Protein AF-A0A2K3KYV6-F1 (afdb_monomer)

pLDDT: mean 78.15, std 18.22, range [25.67, 98.25]

Radius of gyration: 18.63 Å; Cα contacts (8 Å, |Δi|>4): 407; chains: 1; bounding box: 50×38×50 Å

InterPro domains:
  IPR017853 Glycoside hydrolase superfamily [SSF51445] (2-233)
  IPR051563 Glycosyl Hydrolase Family 51 [PTHR31776] (1-148)
  IPR055235 Alpha-L-arabinofuranosidase 1, catalytic domain [PF22848] (12-141)

Solvent-accessible surface area (backbone atoms only — not comparable to full-atom values): 14046 Å² total; per-residue (Å²): 127,95,79,69,61,60,74,60,49,52,54,50,44,73,67,58,42,70,36,36,34,34,73,68,70,47,61,89,53,32,88,52,58,79,57,22,50,76,67,53,93,73,32,82,38,49,52,33,72,92,80,73,47,78,44,56,39,69,82,17,52,61,53,52,50,48,50,14,57,77,47,68,19,36,34,31,46,40,44,64,54,54,36,24,91,89,50,70,51,63,57,93,69,41,63,67,42,50,50,53,48,51,48,51,49,32,30,43,55,30,55,45,86,39,83,38,6,31,52,34,27,74,74,73,46,55,67,58,54,74,72,86,43,71,35,83,36,44,82,44,81,91,47,89,51,43,70,49,40,48,57,56,33,60,80,66,73,61,64,66,48,76,43,74,53,67,29,53,41,57,69,55,30,42,60,49,22,55,70,60,78,81,55,70,66,88,57,68,33,35,29,43,50,44,74,49,66,66,57,38,88,55,35,85,71,74,31,71,68,49,54,53,22,52,49,43,26,49,51,30,52,58,75,42,34,93,60,29,59,64,50,63,28,70,37,54,56,56,51,51,51,49,37,41,71,72,69,74,46,135

Foldseek 3Di:
DLPDDPVVLVVLLVVLAQEAEDDAFDAPQTAQQVLLADDLVNRPWTQDPVVGGTDSSSVHPLVSLVSCVVSVYAYAAEFEQQDHPPDHDALVPRVVRLVSVVLSQCLQANQCPDPNLVSNVVVPHRHHGRHPHYHYHDPRPPPPCVVSSVVSCVVVVDDEAEDEDAALDLVVLLVLLCVCVPPDLPGGAYEDEYYFHDNDPQRLPPDPSRVVSNVSNVVSCVVCCVSHPYRYYDHVVNVVVNCVSVVNDD

Sequence (250 aa):
GHGFRSDLVDMLIQLKPAFLRFPGQSLRNAFRWKDSVGPWEQRPGHFGDVWNYWTDDGLGFFEGLQLAEDIGAMPVWVFNSGISHTDEIDTRVIAPFVQDALDGIEFAIGPPTSRWGSLRASMGHPQPFDLRYVGVGNEDCGKLNYLGVGQIAQLVELRVKKLKTYPLDVQQMFSNAHVFDKTPRNGPKAFVSEYALIGDRQARNGTLFGAVSEAGFLIGLETNRLDCTFILTIALQDIIAVMRRIGFLY

Secondary structure (DSSP, 8-state):
--S--HHHHHHHHHH--SEEEE----STT---GGGGSS-GGG---EEETTTTEEE---S-HHHHHHHHHHTTPEEEEEE--SB-SS-B--GGG-HHHHHHHHHHHHHHHS-TTSHHHHHHHHTT--SPP---EEEESSS-TT-TTHHHHHHHHHHTT--EEEEEE--SSHHHHHHGGGTTTTS-TTS-EEEEEEE---SSTTGGGT-HHHHHHHHHHHHHHHHTTTTS--EE--BHHHHHHHHHHTT---

Structure (mmCIF, N/CA/C/O backbone):
data_AF-A0A2K3KYV6-F1
#
_entry.id   AF-A0A2K3KYV6-F1
#
loop_
_atom_site.group_PDB
_atom_site.id
_atom_site.type_symbol
_atom_site.label_atom_id
_atom_site.label_alt_id
_atom_site.label_comp_id
_atom_site.label_asym_id
_atom_site.label_entity_id
_atom_site.label_seq_id
_atom_site.pdbx_PDB_ins_code
_atom_site.Cartn_x
_atom_site.Cartn_y
_atom_site.Cartn_z
_atom_site.occupancy
_atom_site.B_iso_or_equiv
_atom_site.auth_seq_id
_atom_site.auth_comp_id
_atom_site.auth_asym_id
_atom_site.auth_atom_id
_atom_site.pdbx_PDB_model_num
ATOM 1 N N . GLY A 1 1 ? -17.814 -10.852 -1.474 1.00 47.19 1 GLY A N 1
ATOM 2 C CA . GLY A 1 1 ? -16.655 -10.042 -1.883 1.00 47.19 1 GLY A CA 1
ATOM 3 C C . GLY A 1 1 ? -17.007 -8.581 -1.732 1.00 47.19 1 GLY A C 1
ATOM 4 O O . GLY A 1 1 ? -18.114 -8.207 -2.102 1.00 47.19 1 GLY A O 1
ATOM 5 N N . HIS A 1 2 ? -16.101 -7.785 -1.169 1.00 62.34 2 HIS A N 1
ATOM 6 C CA . HIS A 1 2 ? -16.267 -6.364 -0.828 1.00 62.34 2 HIS A CA 1
ATOM 7 C C . HIS A 1 2 ? -16.286 -5.427 -2.057 1.00 62.34 2 HIS A C 1
ATOM 9 O O . HIS A 1 2 ? -15.627 -4.399 -2.075 1.00 62.34 2 HIS A O 1
ATOM 15 N N . GLY A 1 3 ? -17.003 -5.799 -3.123 1.00 74.88 3 GLY A N 1
ATOM 16 C CA . GLY A 1 3 ? -17.127 -4.986 -4.340 1.00 74.88 3 GLY A CA 1
ATOM 17 C C . GLY A 1 3 ? -15.968 -5.105 -5.337 1.00 74.88 3 GLY A C 1
ATOM 18 O O . GLY A 1 3 ? -16.007 -4.459 -6.381 1.00 74.88 3 GLY A O 1
ATOM 19 N N . PHE A 1 4 ? -14.962 -5.948 -5.074 1.00 85.56 4 PHE A N 1
ATOM 20 C CA . PHE A 1 4 ? -13.886 -6.196 -6.033 1.00 85.56 4 PHE A CA 1
ATOM 21 C C . PHE A 1 4 ? -14.375 -6.912 -7.291 1.00 85.56 4 PHE A C 1
ATOM 23 O O . PHE A 1 4 ? -15.204 -7.823 -7.245 1.00 85.56 4 PHE A O 1
ATOM 30 N N . ARG A 1 5 ? -13.771 -6.541 -8.420 1.00 89.12 5 ARG A N 1
ATOM 31 C CA . ARG A 1 5 ? -13.891 -7.269 -9.679 1.00 89.12 5 ARG A CA 1
ATOM 32 C C . ARG A 1 5 ? -13.249 -8.648 -9.562 1.00 89.12 5 ARG A C 1
ATOM 34 O O . ARG A 1 5 ? -12.028 -8.754 -9.455 1.00 89.12 5 ARG A O 1
ATOM 41 N N . SER A 1 6 ? -14.076 -9.689 -9.591 1.00 88.94 6 SER A N 1
ATOM 42 C CA . SER A 1 6 ? -13.643 -11.071 -9.359 1.00 88.94 6 SER A CA 1
ATOM 43 C C . SER A 1 6 ? -12.604 -11.543 -10.371 1.00 88.94 6 SER A C 1
ATOM 45 O O . SER A 1 6 ? -11.630 -12.168 -9.984 1.00 88.94 6 SER A O 1
ATOM 47 N N . ASP A 1 7 ? -12.748 -11.168 -11.643 1.00 91.00 7 ASP A N 1
ATOM 48 C CA . ASP A 1 7 ? -11.814 -11.550 -12.703 1.00 91.00 7 ASP A CA 1
ATOM 49 C C . ASP A 1 7 ? -10.386 -11.037 -12.456 1.00 91.00 7 ASP A C 1
ATOM 51 O O . ASP A 1 7 ? -9.417 -11.752 -12.699 1.00 91.00 7 ASP A O 1
ATOM 55 N N . LEU A 1 8 ? -10.248 -9.819 -11.926 1.00 89.38 8 LEU A N 1
ATOM 56 C CA . LEU A 1 8 ? -8.945 -9.241 -11.589 1.00 89.38 8 LEU A CA 1
ATOM 57 C C . LEU A 1 8 ? -8.366 -9.855 -10.311 1.00 89.38 8 LEU A C 1
ATOM 59 O O . LEU A 1 8 ? -7.167 -10.123 -10.248 1.00 89.38 8 LEU A O 1
ATOM 63 N N . VAL A 1 9 ? -9.206 -10.106 -9.303 1.00 90.06 9 VAL A N 1
ATOM 64 C CA . VAL A 1 9 ? -8.774 -10.768 -8.063 1.00 90.06 9 VAL A CA 1
ATOM 65 C C . VAL A 1 9 ? -8.317 -12.198 -8.345 1.00 90.06 9 VAL A C 1
ATOM 67 O O . VAL A 1 9 ? -7.276 -12.604 -7.839 1.00 90.06 9 VAL A O 1
ATOM 70 N N . ASP A 1 10 ? -9.007 -12.928 -9.218 1.00 91.12 10 ASP A N 1
ATOM 71 C CA . ASP A 1 10 ? -8.609 -14.277 -9.625 1.00 91.12 10 ASP A CA 1
ATOM 72 C C . ASP A 1 10 ? -7.224 -14.278 -10.291 1.00 91.12 10 ASP A C 1
ATOM 74 O O . ASP A 1 10 ? -6.405 -15.158 -10.017 1.00 91.12 10 ASP A O 1
ATOM 78 N N . MET A 1 11 ? -6.913 -13.264 -11.110 1.00 91.88 11 MET A N 1
ATOM 79 C CA . MET A 1 11 ? -5.565 -13.095 -11.668 1.00 91.88 11 MET A CA 1
ATOM 80 C C . MET A 1 11 ? -4.523 -12.830 -10.573 1.00 91.88 11 MET A C 1
ATOM 82 O O . MET A 1 11 ? -3.440 -13.413 -10.612 1.00 91.88 11 MET A O 1
ATOM 86 N N . LEU A 1 12 ? -4.841 -11.998 -9.573 1.00 89.62 12 LEU A N 1
ATOM 87 C CA . LEU A 1 12 ? -3.950 -11.744 -8.434 1.00 89.62 12 LEU A CA 1
ATOM 88 C C . LEU A 1 12 ? -3.705 -13.014 -7.609 1.00 89.62 12 LEU A C 1
ATOM 90 O O . LEU A 1 12 ? -2.561 -13.306 -7.271 1.00 89.62 12 LEU A O 1
ATOM 94 N N . ILE A 1 13 ? -4.745 -13.807 -7.344 1.00 90.94 13 ILE A N 1
ATOM 95 C CA . ILE A 1 13 ? -4.627 -15.093 -6.641 1.00 90.94 13 ILE A CA 1
ATOM 96 C C . ILE A 1 13 ? -3.715 -16.048 -7.422 1.00 90.94 13 ILE A C 1
ATOM 98 O O . ILE A 1 13 ? -2.855 -16.711 -6.838 1.00 90.94 13 ILE A O 1
ATOM 102 N N . GLN A 1 14 ? -3.852 -16.101 -8.751 1.00 92.81 14 GLN A N 1
ATOM 103 C CA . GLN A 1 14 ? -3.016 -16.954 -9.603 1.00 92.81 14 GLN A CA 1
ATOM 104 C C . GLN A 1 14 ? -1.540 -16.535 -9.622 1.00 92.81 14 GLN A C 1
ATOM 106 O O . GLN A 1 14 ? -0.677 -17.406 -9.756 1.00 92.81 14 GLN A O 1
ATOM 111 N N . LEU A 1 15 ? -1.238 -15.245 -9.426 1.00 90.62 15 LEU A N 1
ATOM 112 C CA . LEU A 1 15 ? 0.137 -14.762 -9.249 1.00 90.62 15 LEU A CA 1
ATOM 113 C C . LEU A 1 15 ? 0.776 -15.249 -7.938 1.00 90.62 15 LEU A C 1
ATOM 115 O O . LEU A 1 15 ? 2.002 -15.271 -7.846 1.00 90.62 15 LEU A O 1
ATOM 119 N N . LYS A 1 16 ? -0.031 -15.654 -6.945 1.00 91.56 16 LYS A N 1
ATOM 120 C CA . LYS A 1 16 ? 0.407 -16.092 -5.606 1.00 91.56 16 LYS A CA 1
ATOM 121 C C . LYS A 1 16 ? 1.377 -15.101 -4.938 1.00 91.56 16 LYS A C 1
ATOM 123 O O . LYS A 1 16 ? 2.478 -15.495 -4.536 1.00 91.56 16 LYS A O 1
ATOM 128 N N . PRO A 1 17 ? 1.017 -13.809 -4.838 1.00 89.75 17 PRO A N 1
ATOM 129 C CA . PRO A 1 17 ? 1.881 -12.822 -4.214 1.00 89.75 17 PRO A CA 1
ATOM 130 C C . PRO A 1 17 ? 2.056 -13.138 -2.728 1.00 89.75 17 PRO A C 1
ATOM 132 O O . PRO A 1 17 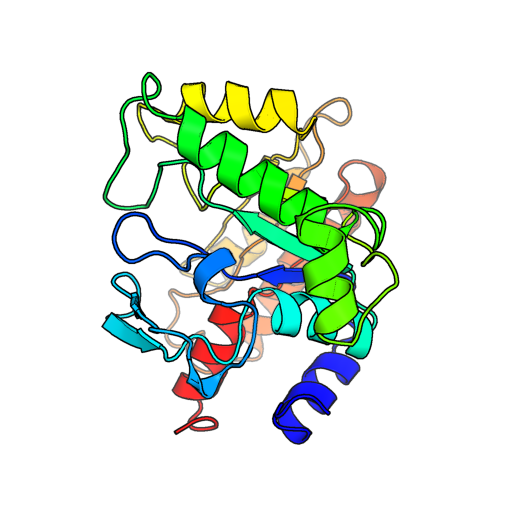? 1.092 -13.384 -2.014 1.00 89.75 17 PRO A O 1
ATOM 135 N N . ALA A 1 18 ? 3.291 -13.067 -2.235 1.00 88.81 18 ALA A N 1
ATOM 136 C CA . ALA A 1 18 ? 3.542 -13.141 -0.797 1.00 88.81 18 ALA A CA 1
ATOM 137 C C . ALA A 1 18 ? 3.183 -11.826 -0.079 1.00 88.81 18 ALA A C 1
ATOM 139 O O . ALA A 1 18 ? 2.932 -11.825 1.123 1.00 88.81 18 ALA A O 1
ATOM 140 N N . PHE A 1 19 ? 3.166 -10.705 -0.808 1.00 87.75 19 PHE A N 1
ATOM 141 C CA . PHE A 1 19 ? 3.001 -9.365 -0.255 1.00 87.75 19 PHE A CA 1
ATOM 142 C C . PHE A 1 19 ? 2.146 -8.475 -1.153 1.00 87.75 19 PHE A C 1
ATOM 144 O O . PHE A 1 19 ? 2.268 -8.526 -2.377 1.00 87.75 19 PHE A O 1
ATOM 151 N N . LEU A 1 20 ? 1.364 -7.590 -0.535 1.00 89.88 20 LEU A N 1
ATOM 152 C CA . LEU A 1 20 ? 0.602 -6.542 -1.205 1.00 89.88 20 LEU A CA 1
ATOM 153 C C . LEU A 1 20 ? 0.990 -5.166 -0.650 1.00 89.88 20 LEU A C 1
ATOM 155 O O . LEU A 1 20 ? 0.673 -4.840 0.492 1.00 89.88 20 LEU A O 1
ATOM 159 N N . ARG A 1 21 ? 1.660 -4.335 -1.458 1.00 86.88 21 ARG A N 1
ATOM 160 C CA . ARG A 1 21 ? 2.011 -2.951 -1.092 1.00 86.88 21 ARG A CA 1
ATOM 161 C C . ARG A 1 21 ? 0.922 -1.974 -1.520 1.00 86.88 21 ARG A C 1
ATOM 163 O O . ARG A 1 21 ? 0.565 -1.930 -2.698 1.00 86.88 21 ARG A O 1
ATOM 170 N N . PHE A 1 22 ? 0.472 -1.142 -0.583 1.00 87.62 22 PHE A N 1
ATOM 171 C CA . PHE A 1 22 ? -0.573 -0.138 -0.802 1.00 87.62 22 PHE A CA 1
ATOM 172 C C . PHE A 1 22 ? -0.483 0.994 0.246 1.00 87.62 22 PHE A C 1
ATOM 174 O O . PHE A 1 22 ? 0.195 0.829 1.259 1.00 87.62 22 PHE A O 1
ATOM 181 N N . PRO A 1 23 ? -1.138 2.149 0.044 1.00 76.00 23 PRO A N 1
ATOM 182 C CA . PRO A 1 23 ? -1.758 2.587 -1.196 1.00 76.00 23 PRO A CA 1
ATOM 183 C C . PRO A 1 23 ? -0.735 3.146 -2.184 1.00 76.00 23 PRO A C 1
ATOM 185 O O . PRO A 1 23 ? -1.046 3.146 -3.355 1.00 76.00 23 PRO A O 1
ATOM 188 N N . GLY A 1 24 ? 0.483 3.528 -1.772 1.00 65.12 24 GLY A N 1
ATOM 189 C CA . GLY A 1 24 ? 1.321 4.476 -2.531 1.00 65.12 24 GLY A CA 1
ATOM 190 C C . GLY A 1 24 ? 0.920 5.911 -2.169 1.00 65.12 24 GLY A C 1
ATOM 191 O O . GLY A 1 24 ? -0.200 6.116 -1.704 1.00 65.12 24 GLY A O 1
ATOM 192 N N . GLN A 1 25 ? 1.820 6.900 -2.257 1.00 65.31 25 GLN A N 1
ATOM 193 C CA . GLN A 1 25 ? 1.574 8.190 -1.590 1.00 65.31 25 GLN A CA 1
ATOM 194 C C . GLN A 1 25 ? 2.023 9.453 -2.321 1.00 65.31 25 GLN A C 1
ATOM 196 O O . GLN A 1 25 ? 3.015 9.457 -3.044 1.00 65.31 25 GLN A O 1
ATOM 201 N N . SER A 1 26 ? 1.309 10.539 -2.007 1.00 65.38 26 SER A N 1
ATOM 202 C CA . SER A 1 26 ? 1.677 11.945 -2.210 1.00 65.38 26 SER A CA 1
ATOM 203 C C . SER A 1 26 ? 1.582 12.710 -0.872 1.00 65.38 26 SER A C 1
ATOM 205 O O . SER A 1 26 ? 1.490 12.073 0.181 1.00 65.38 26 SER A O 1
ATOM 207 N N . LEU A 1 27 ? 1.649 14.052 -0.858 1.00 77.19 27 LEU A N 1
ATOM 208 C CA . LEU A 1 27 ? 1.603 14.840 0.390 1.00 77.19 27 LEU A CA 1
ATOM 209 C C . LEU A 1 27 ? 0.315 15.652 0.576 1.00 77.19 27 LEU A C 1
ATOM 211 O O . LEU A 1 27 ? -0.407 15.420 1.547 1.00 77.19 27 LEU A O 1
ATOM 215 N N . ARG A 1 28 ? 0.046 16.639 -0.290 1.00 73.31 28 ARG A N 1
ATOM 216 C CA . ARG A 1 28 ? -1.075 17.579 -0.098 1.00 73.31 28 ARG A CA 1
ATOM 217 C C . ARG A 1 28 ? -2.409 16.913 -0.386 1.00 73.31 28 ARG A C 1
ATOM 219 O O . ARG A 1 28 ? -3.254 16.864 0.503 1.00 73.31 28 ARG A O 1
ATOM 226 N N . ASN A 1 29 ? -2.540 16.326 -1.571 1.00 78.31 29 ASN A N 1
ATOM 227 C CA . ASN A 1 29 ? -3.731 15.583 -1.961 1.00 78.31 29 ASN A CA 1
ATOM 228 C C . ASN A 1 29 ? -3.500 14.075 -1.826 1.00 78.31 29 ASN A C 1
ATOM 230 O O . ASN A 1 29 ? -3.758 13.298 -2.740 1.00 78.31 29 ASN A O 1
ATOM 234 N N . ALA A 1 30 ? -2.918 13.689 -0.694 1.00 81.19 30 ALA A N 1
ATOM 235 C CA . ALA A 1 30 ? -2.602 12.305 -0.400 1.00 81.19 30 ALA A CA 1
ATOM 236 C C . ALA A 1 30 ? -3.847 11.531 0.015 1.00 81.19 30 ALA A C 1
ATOM 238 O O . ALA A 1 30 ? -4.731 12.077 0.674 1.00 81.19 30 ALA A O 1
ATOM 239 N N . PHE A 1 31 ? -3.812 10.227 -0.233 1.00 86.69 31 PHE A N 1
ATOM 240 C CA . PHE A 1 31 ? -4.668 9.275 0.454 1.00 86.69 31 PHE A CA 1
ATOM 241 C C . PHE A 1 31 ? -4.571 9.456 1.979 1.00 86.69 31 PHE A C 1
ATOM 243 O O . PHE A 1 31 ? -3.476 9.428 2.555 1.00 86.69 31 PHE A O 1
ATOM 250 N N . ARG A 1 32 ? -5.723 9.621 2.636 1.00 91.31 32 ARG A N 1
ATOM 251 C CA . ARG A 1 32 ? -5.853 9.720 4.096 1.00 91.31 32 ARG A CA 1
ATOM 252 C C . ARG A 1 32 ? -6.610 8.510 4.605 1.00 91.31 32 ARG A C 1
ATOM 254 O O . ARG A 1 32 ? -7.803 8.370 4.368 1.00 91.31 32 ARG A O 1
ATOM 261 N N . TRP A 1 33 ? -5.923 7.632 5.332 1.00 93.69 33 TRP A N 1
ATOM 262 C CA . TRP A 1 33 ? -6.513 6.349 5.709 1.00 93.69 33 TRP A CA 1
ATOM 263 C C . TRP A 1 33 ? -7.780 6.522 6.567 1.00 93.69 33 TRP A C 1
ATOM 265 O O . TRP A 1 33 ? -8.746 5.790 6.365 1.00 93.69 33 TRP A O 1
ATOM 275 N N . LYS A 1 34 ? -7.813 7.531 7.452 1.00 95.50 34 LYS A N 1
ATOM 276 C CA . LYS A 1 34 ? -8.976 7.855 8.300 1.00 95.50 34 LYS A CA 1
ATOM 277 C C . LYS A 1 34 ? -10.207 8.276 7.504 1.00 95.50 34 LYS A C 1
ATOM 279 O O . LYS A 1 34 ? -11.316 7.949 7.908 1.00 95.50 34 LYS A O 1
ATOM 284 N N . ASP A 1 35 ? -10.004 8.947 6.376 1.00 94.75 35 ASP A N 1
ATOM 285 C CA . ASP A 1 35 ? -11.087 9.378 5.487 1.00 94.75 35 ASP A CA 1
ATOM 286 C C . ASP A 1 35 ? -11.546 8.238 4.559 1.00 94.75 35 ASP A C 1
ATOM 288 O O . ASP A 1 35 ? -12.558 8.351 3.873 1.00 94.75 35 ASP A O 1
ATOM 292 N N . SER A 1 36 ? -10.818 7.115 4.566 1.00 94.06 36 SER A N 1
ATOM 293 C CA . SER A 1 36 ? -11.070 5.927 3.746 1.00 94.06 36 SER A CA 1
ATOM 294 C C . SER A 1 36 ? -11.663 4.744 4.527 1.00 94.06 36 SER A C 1
ATOM 296 O O . SER A 1 36 ? -11.690 3.624 4.026 1.00 94.06 36 SER A O 1
ATOM 298 N N . VAL A 1 37 ? -12.086 4.949 5.778 1.00 95.62 37 VAL A N 1
ATOM 299 C CA . VAL A 1 37 ? -12.721 3.920 6.622 1.00 95.62 37 VAL A CA 1
ATOM 300 C C . VAL A 1 37 ? -14.136 4.343 7.011 1.00 95.62 37 VAL A C 1
ATOM 302 O O . VAL A 1 37 ? -14.500 5.511 6.918 1.00 95.62 37 VAL A O 1
ATOM 305 N N . GLY A 1 38 ? -14.958 3.385 7.439 1.00 93.56 38 GLY A N 1
ATOM 306 C CA . GLY A 1 38 ? -16.392 3.594 7.642 1.00 93.56 38 GLY A CA 1
ATOM 307 C C . GLY A 1 38 ? -17.212 3.438 6.351 1.00 93.56 38 GLY A C 1
ATOM 308 O O . GLY A 1 38 ? -16.699 2.893 5.364 1.00 93.56 38 GLY A O 1
ATOM 309 N N . PRO A 1 39 ? -18.490 3.866 6.361 1.00 92.06 39 PRO A N 1
ATOM 310 C CA . PRO A 1 39 ? -19.403 3.705 5.231 1.00 92.06 39 PRO A CA 1
ATOM 311 C C . PRO A 1 39 ? -18.867 4.401 3.979 1.00 92.06 39 PRO A C 1
ATOM 313 O O . PRO A 1 39 ? -18.546 5.590 4.013 1.00 92.06 39 PRO A O 1
ATOM 316 N N . TRP A 1 40 ? -18.728 3.653 2.885 1.00 88.88 40 TRP A N 1
ATOM 317 C CA . TRP A 1 40 ? -18.038 4.132 1.686 1.00 88.88 40 TRP A CA 1
ATOM 318 C C . TRP A 1 40 ? -18.759 5.312 1.028 1.00 88.88 40 TRP A C 1
ATOM 320 O O . TRP A 1 40 ? -18.113 6.219 0.519 1.00 88.88 40 TRP A O 1
ATOM 330 N N . GLU A 1 41 ? -20.087 5.354 1.124 1.00 90.12 41 GLU A N 1
ATOM 331 C CA . GLU A 1 41 ? -20.929 6.415 0.577 1.00 90.12 41 GLU A CA 1
ATOM 332 C C . GLU A 1 41 ? -20.772 7.768 1.294 1.00 90.12 41 GLU A C 1
ATOM 334 O O . GLU A 1 41 ? -21.280 8.783 0.819 1.00 90.12 41 GLU A O 1
ATOM 339 N N . GLN A 1 42 ? -20.083 7.789 2.440 1.00 93.56 42 GLN A N 1
ATOM 340 C CA . GLN A 1 42 ? -19.795 8.997 3.221 1.00 93.56 42 GLN A CA 1
ATOM 341 C C . GLN A 1 42 ? -18.341 9.461 3.071 1.00 93.56 42 GLN A C 1
ATOM 343 O O . GLN A 1 42 ? -17.969 10.492 3.638 1.00 93.56 42 GLN A O 1
ATOM 348 N N . ARG A 1 43 ? -17.509 8.713 2.334 1.00 94.56 43 ARG A N 1
ATOM 349 C CA . ARG A 1 43 ? -16.097 9.051 2.141 1.00 94.56 43 ARG A CA 1
ATOM 350 C C . ARG A 1 43 ? -15.990 10.261 1.206 1.00 94.56 43 ARG A C 1
ATOM 352 O O . ARG A 1 43 ? -16.654 10.294 0.170 1.00 94.56 43 ARG A O 1
ATOM 359 N N . PRO A 1 44 ? -15.175 11.274 1.550 1.00 93.69 44 PRO A N 1
ATOM 360 C CA . PRO A 1 44 ? -15.073 12.494 0.751 1.00 93.69 44 PRO A CA 1
ATOM 361 C C . PRO A 1 44 ? -14.346 12.276 -0.584 1.00 93.69 44 PRO A C 1
ATOM 363 O O . PRO A 1 44 ? -14.483 13.095 -1.498 1.00 93.69 44 PRO A O 1
ATOM 366 N N . GLY A 1 45 ? -13.561 11.200 -0.692 1.00 91.25 45 GLY A N 1
ATOM 367 C CA . GLY A 1 45 ? -12.609 11.015 -1.775 1.00 91.25 45 GLY A CA 1
ATOM 368 C C . GLY A 1 45 ? -11.520 12.091 -1.782 1.00 91.25 45 GLY A C 1
ATOM 369 O O . GLY A 1 45 ? -11.466 12.980 -0.927 1.00 91.25 45 GLY A O 1
ATOM 370 N N . HIS A 1 46 ? -10.660 12.054 -2.795 1.00 90.19 46 HIS A N 1
ATOM 371 C CA . HIS A 1 46 ? -9.688 13.116 -3.038 1.00 90.19 46 HIS A CA 1
ATOM 372 C C . HIS A 1 46 ? -9.231 13.162 -4.497 1.00 90.19 46 HIS A C 1
ATOM 374 O O . HIS A 1 46 ? -9.414 12.232 -5.284 1.00 90.19 46 HIS A O 1
ATOM 380 N N . PHE A 1 47 ? -8.601 14.274 -4.871 1.00 88.62 47 PHE A N 1
ATOM 381 C CA . PHE A 1 47 ? -7.957 14.416 -6.169 1.00 88.62 47 PHE A CA 1
ATOM 382 C C . PHE A 1 47 ? -6.490 13.981 -6.096 1.00 88.62 47 PHE A C 1
ATOM 384 O O . PHE A 1 47 ? -5.677 14.686 -5.514 1.00 88.62 47 PHE A O 1
ATOM 391 N N . GLY A 1 48 ? -6.119 12.857 -6.705 1.00 83.75 48 GLY A N 1
ATOM 392 C CA . GLY A 1 48 ? -4.733 12.392 -6.726 1.00 83.75 48 GLY A CA 1
ATOM 393 C C . GLY A 1 48 ? -3.863 13.250 -7.646 1.00 83.75 48 GLY A C 1
ATOM 394 O O . GLY A 1 48 ? -3.939 13.131 -8.867 1.00 83.75 48 GLY A O 1
ATOM 395 N N . ASP A 1 49 ? -2.993 14.079 -7.074 1.00 77.12 49 ASP A N 1
ATOM 396 C CA . ASP A 1 49 ? -2.102 14.995 -7.804 1.00 77.12 49 ASP A CA 1
ATOM 397 C C . ASP A 1 49 ? -0.980 14.294 -8.589 1.00 77.12 49 ASP A C 1
ATOM 399 O O . ASP A 1 49 ? -0.543 14.804 -9.618 1.00 77.12 49 ASP A O 1
ATOM 403 N N . VAL A 1 50 ? -0.555 13.102 -8.159 1.00 78.44 50 VAL A N 1
ATOM 404 C CA . VAL A 1 50 ? 0.467 12.294 -8.857 1.00 78.44 50 VAL A CA 1
ATOM 405 C C . VAL A 1 50 ? -0.038 11.766 -10.201 1.00 78.44 50 VAL A C 1
ATOM 407 O O . VAL A 1 50 ? 0.705 11.739 -11.181 1.00 78.44 50 VAL A O 1
ATOM 410 N N . TRP A 1 51 ? -1.305 11.351 -10.255 1.00 80.19 51 TRP A N 1
ATOM 411 C CA . TRP A 1 51 ? -1.900 10.701 -11.428 1.00 80.19 51 TRP A CA 1
ATOM 412 C C . TRP A 1 51 ? -2.994 11.531 -12.108 1.00 80.19 51 TRP A C 1
ATOM 414 O O . TRP A 1 51 ? -3.518 11.122 -13.144 1.00 80.19 51 TRP A O 1
ATOM 424 N N . ASN A 1 52 ? -3.297 12.707 -11.556 1.00 86.06 52 ASN A N 1
ATOM 425 C CA . ASN A 1 52 ? -4.202 13.709 -12.104 1.00 86.06 52 ASN A CA 1
ATOM 426 C C . ASN A 1 52 ? -5.639 13.193 -12.332 1.00 86.06 52 ASN A C 1
ATOM 428 O O . ASN A 1 52 ? -6.237 13.448 -13.380 1.00 86.06 52 ASN A O 1
ATOM 432 N N . TYR A 1 53 ? -6.192 12.456 -11.361 1.00 83.50 53 TYR A N 1
ATOM 433 C CA . TYR A 1 53 ? -7.582 11.983 -11.385 1.00 83.50 53 TYR A CA 1
ATOM 434 C C . TYR A 1 53 ? -8.224 11.970 -9.990 1.00 83.50 53 TYR A C 1
ATOM 436 O O . TYR A 1 53 ? -7.536 11.925 -8.972 1.00 83.50 53 TYR A O 1
ATOM 444 N N . TRP A 1 54 ? -9.559 11.984 -9.946 1.00 89.69 54 TRP A N 1
ATOM 445 C CA . TRP A 1 54 ? -10.336 11.895 -8.706 1.00 89.69 54 TRP A CA 1
ATOM 446 C C . TRP A 1 54 ? -10.558 10.439 -8.281 1.00 89.69 54 TRP A C 1
ATOM 448 O O . TRP A 1 54 ? -10.856 9.588 -9.121 1.00 89.69 54 TRP A O 1
ATOM 458 N N . THR A 1 55 ? -10.442 10.165 -6.986 1.00 87.94 55 THR A N 1
ATOM 459 C CA . THR A 1 55 ? -10.795 8.892 -6.344 1.00 87.94 55 THR A CA 1
ATOM 460 C C . THR A 1 55 ? -11.889 9.131 -5.311 1.00 87.94 55 THR A C 1
ATOM 462 O O . THR A 1 55 ? -11.877 10.147 -4.621 1.00 87.94 55 THR A O 1
ATOM 465 N N . ASP A 1 56 ? -12.853 8.220 -5.230 1.00 89.38 56 ASP A N 1
ATOM 466 C CA . ASP A 1 56 ? -13.908 8.222 -4.209 1.00 89.38 56 ASP A CA 1
ATOM 467 C C . ASP A 1 56 ? -13.439 7.620 -2.873 1.00 89.38 56 ASP A C 1
ATOM 469 O O . ASP A 1 56 ? -14.148 7.693 -1.874 1.00 89.38 56 ASP A O 1
ATOM 473 N N . ASP A 1 57 ? -12.238 7.032 -2.856 1.00 90.69 57 ASP A N 1
ATOM 474 C CA . ASP A 1 57 ? -11.667 6.274 -1.740 1.00 90.69 57 ASP A CA 1
ATOM 475 C C . ASP A 1 57 ? -12.555 5.110 -1.272 1.00 90.69 57 ASP A C 1
ATOM 477 O O . ASP A 1 57 ? -12.467 4.657 -0.126 1.00 90.69 57 ASP A O 1
ATOM 481 N N . GLY A 1 58 ? -13.376 4.568 -2.181 1.00 88.56 58 GLY A N 1
ATOM 482 C CA . GLY A 1 58 ? -14.123 3.330 -1.962 1.00 88.56 58 GLY A CA 1
ATOM 483 C C . GLY A 1 58 ? -13.194 2.126 -1.778 1.00 88.56 58 GLY A C 1
ATOM 484 O O . GLY A 1 58 ? -13.465 1.250 -0.960 1.00 88.56 58 GLY A O 1
ATOM 485 N N . LEU A 1 59 ? -12.046 2.124 -2.466 1.00 89.56 59 LEU A N 1
ATOM 486 C CA . LEU A 1 59 ? -10.919 1.239 -2.165 1.00 89.56 59 LEU A CA 1
ATOM 487 C C . LEU A 1 59 ? -10.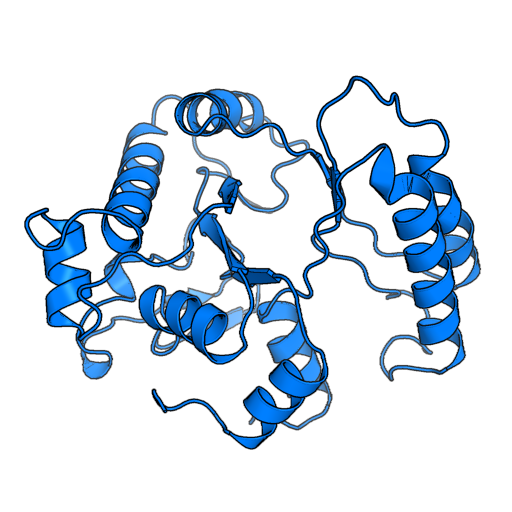016 1.895 -1.111 1.00 89.56 59 LEU A C 1
ATOM 489 O O . LEU A 1 59 ? -9.023 2.547 -1.440 1.00 89.56 59 LEU A O 1
ATOM 493 N N . GLY A 1 60 ? -10.404 1.748 0.154 1.00 92.25 60 GLY A N 1
ATOM 494 C CA . GLY A 1 60 ? -9.761 2.383 1.295 1.00 92.25 60 GLY A CA 1
ATOM 495 C C . GLY A 1 60 ? -8.763 1.498 2.034 1.00 92.25 60 GLY A C 1
ATOM 496 O O . GLY A 1 60 ? -8.304 0.458 1.553 1.00 92.25 60 GLY A O 1
ATOM 497 N N . PHE A 1 61 ? -8.400 1.933 3.242 1.00 95.06 61 PHE A N 1
ATOM 498 C CA . PHE A 1 61 ? -7.411 1.245 4.072 1.00 95.06 61 PHE A CA 1
ATOM 499 C C . PHE A 1 61 ? -7.889 -0.145 4.497 1.00 95.06 61 PHE A C 1
ATOM 501 O O . PHE A 1 61 ? -7.137 -1.113 4.392 1.00 95.06 61 PHE A O 1
ATOM 508 N N . PHE A 1 62 ? -9.153 -0.247 4.915 1.00 95.62 62 PHE A N 1
ATOM 509 C CA . PHE A 1 62 ? -9.774 -1.515 5.285 1.00 95.62 62 PHE A CA 1
ATOM 510 C C . PHE A 1 62 ? -9.836 -2.474 4.093 1.00 95.62 62 PHE A C 1
ATOM 512 O O . PHE A 1 62 ? -9.417 -3.623 4.204 1.00 95.62 62 PHE A O 1
ATOM 519 N N . GLU A 1 63 ? -10.294 -1.992 2.935 1.00 94.38 63 GLU A N 1
ATOM 520 C CA . GLU A 1 63 ? -10.422 -2.826 1.741 1.00 94.38 63 GLU A CA 1
ATOM 521 C C . GLU A 1 63 ? -9.055 -3.312 1.226 1.00 94.38 63 GLU A C 1
ATOM 523 O O . GLU A 1 63 ? -8.948 -4.445 0.763 1.00 94.38 63 GLU A O 1
ATOM 528 N N . GLY A 1 64 ? -7.990 -2.510 1.357 1.00 93.56 64 GLY A N 1
ATOM 529 C CA . GLY A 1 64 ? -6.622 -2.932 1.030 1.00 93.56 64 GLY A CA 1
ATOM 530 C C . GLY A 1 64 ? -6.077 -4.029 1.955 1.00 93.56 64 GLY A C 1
ATOM 531 O O . GLY A 1 64 ? -5.448 -4.976 1.477 1.00 93.56 64 GLY A O 1
ATOM 532 N N . LEU A 1 65 ? -6.345 -3.935 3.263 1.00 95.56 65 LEU A N 1
ATOM 533 C CA . LEU A 1 65 ? -5.995 -4.980 4.235 1.00 95.56 65 LEU A CA 1
ATOM 534 C C . LEU A 1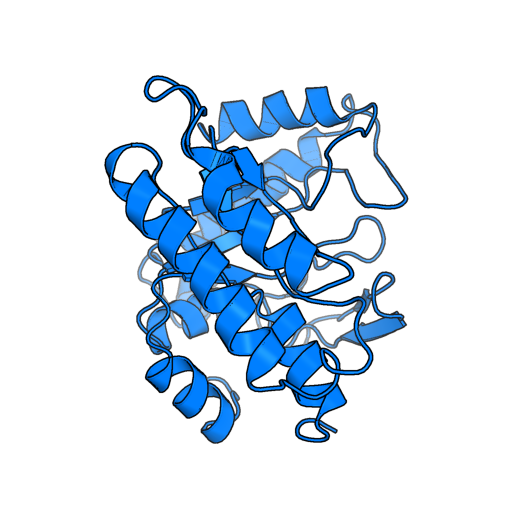 65 ? -6.777 -6.272 3.965 1.00 95.56 65 LEU A C 1
ATOM 536 O O . LEU A 1 65 ? -6.182 -7.348 3.926 1.00 95.56 65 LEU A O 1
ATOM 540 N N . GLN A 1 66 ? -8.082 -6.155 3.709 1.00 94.50 66 GLN A N 1
ATOM 541 C CA . GLN A 1 66 ? -8.937 -7.296 3.393 1.00 94.50 66 GLN A CA 1
ATOM 542 C C . GLN A 1 66 ? -8.522 -7.974 2.086 1.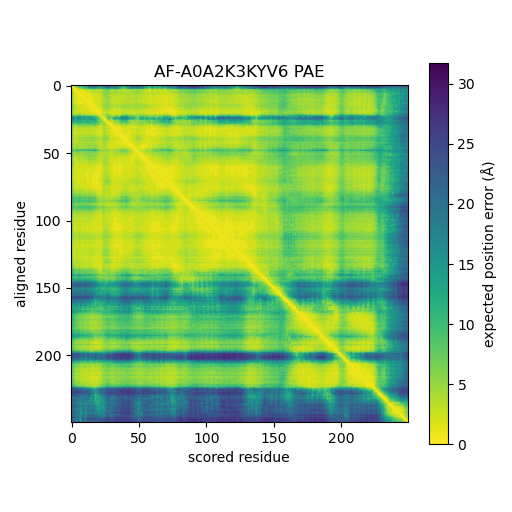00 94.50 66 GLN A C 1
ATOM 544 O O . GLN A 1 66 ? -8.453 -9.195 2.033 1.00 94.50 66 GLN A O 1
ATOM 549 N N . LEU A 1 67 ? -8.185 -7.205 1.045 1.00 93.88 67 LEU A N 1
ATOM 550 C CA . LEU A 1 67 ? -7.708 -7.771 -0.216 1.00 93.88 67 LEU A CA 1
ATOM 551 C C . LEU A 1 67 ? -6.426 -8.585 -0.017 1.00 93.88 67 LEU A C 1
ATOM 553 O O . LEU A 1 67 ? -6.288 -9.638 -0.632 1.00 93.88 67 LEU A O 1
ATOM 557 N N . ALA A 1 68 ? -5.497 -8.122 0.829 1.00 94.38 68 ALA A N 1
ATOM 558 C CA . ALA A 1 68 ? -4.289 -8.882 1.144 1.00 94.38 68 ALA A CA 1
ATOM 559 C C . ALA A 1 68 ? -4.638 -10.234 1.790 1.00 94.38 68 ALA A C 1
ATOM 561 O O . ALA A 1 68 ? -4.147 -11.268 1.339 1.00 94.38 68 ALA A O 1
ATOM 562 N N . GLU A 1 69 ? -5.536 -10.233 2.778 1.00 94.69 69 GLU A N 1
ATOM 563 C CA . GLU A 1 69 ? -6.031 -11.450 3.434 1.00 94.69 69 GLU A CA 1
ATOM 564 C C . GLU A 1 69 ? -6.724 -12.400 2.440 1.00 94.69 69 GLU A C 1
ATOM 566 O O . GLU A 1 69 ? -6.377 -13.581 2.375 1.00 94.69 69 GLU A O 1
ATOM 571 N N . ASP A 1 70 ? -7.623 -11.873 1.603 1.00 93.25 70 ASP A N 1
ATOM 572 C CA . ASP A 1 70 ? -8.407 -12.635 0.624 1.00 93.25 70 ASP A CA 1
ATOM 573 C C . ASP A 1 70 ? -7.522 -13.336 -0.424 1.00 93.25 70 ASP A C 1
ATOM 575 O O . ASP A 1 70 ? -7.830 -14.452 -0.850 1.00 93.25 70 ASP A O 1
ATOM 579 N N . ILE A 1 71 ? -6.410 -12.712 -0.836 1.00 93.75 71 ILE A N 1
ATOM 580 C CA . ILE A 1 71 ? -5.464 -13.299 -1.804 1.00 93.75 71 ILE A CA 1
ATOM 581 C C . ILE A 1 71 ? -4.333 -14.105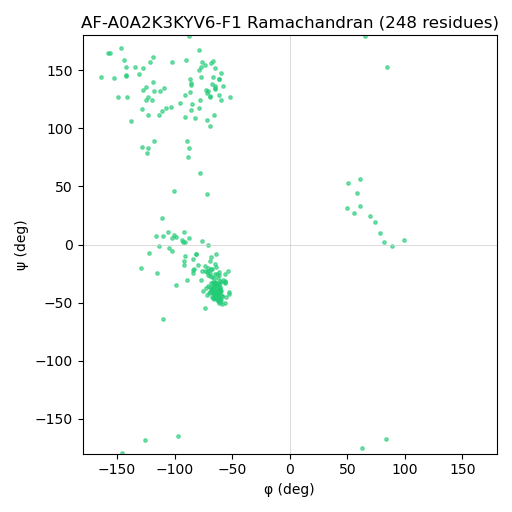 -1.144 1.00 93.75 71 ILE A C 1
ATOM 583 O O . ILE A 1 71 ? -3.448 -14.600 -1.845 1.00 93.75 71 ILE A O 1
ATOM 587 N N . GLY A 1 72 ? -4.341 -14.239 0.187 1.00 93.94 72 GLY A N 1
ATOM 588 C CA . GLY A 1 72 ? -3.308 -14.950 0.947 1.00 93.94 72 GLY A CA 1
ATOM 589 C C . GLY A 1 72 ? -1.946 -14.244 0.978 1.00 93.94 72 GLY A C 1
ATOM 590 O O . GLY A 1 72 ? -0.920 -14.903 1.157 1.00 93.94 72 GLY A O 1
ATOM 591 N N . ALA A 1 73 ? -1.925 -12.924 0.788 1.00 92.44 73 ALA A N 1
ATOM 592 C CA . ALA A 1 73 ? -0.732 -12.087 0.833 1.00 92.44 73 ALA A CA 1
ATOM 593 C C . ALA A 1 73 ? -0.629 -11.320 2.156 1.00 92.44 73 ALA A C 1
ATOM 595 O O . ALA A 1 73 ? -1.617 -11.015 2.819 1.00 92.44 73 ALA A O 1
ATOM 596 N N . MET A 1 74 ? 0.586 -10.919 2.516 1.00 90.62 74 MET A N 1
ATOM 597 C CA . MET A 1 74 ? 0.798 -10.023 3.646 1.00 90.62 74 MET A CA 1
ATOM 598 C C . MET A 1 74 ? 0.688 -8.551 3.220 1.00 90.62 74 MET A C 1
ATOM 600 O O . MET A 1 74 ? 1.361 -8.142 2.265 1.00 90.62 74 MET A O 1
ATOM 604 N N . PRO A 1 75 ? -0.076 -7.709 3.931 1.00 91.69 75 PRO A N 1
ATOM 605 C CA . PRO A 1 75 ? -0.117 -6.283 3.647 1.00 91.69 75 PRO A CA 1
ATOM 606 C C . PRO A 1 75 ? 1.220 -5.599 3.978 1.00 91.69 75 PRO A C 1
ATOM 608 O O . PRO A 1 75 ? 1.830 -5.836 5.021 1.00 91.69 75 PRO A O 1
ATOM 611 N N . VAL A 1 76 ? 1.647 -4.693 3.096 1.00 89.88 76 VAL A N 1
ATOM 612 C CA . VAL A 1 76 ? 2.726 -3.724 3.326 1.00 89.88 76 VAL A CA 1
ATOM 613 C C . VAL A 1 76 ? 2.121 -2.328 3.217 1.00 89.88 76 VAL A C 1
ATOM 615 O O . VAL A 1 76 ? 2.065 -1.741 2.132 1.00 89.88 76 VAL A O 1
ATOM 618 N N . TRP A 1 77 ? 1.635 -1.809 4.345 1.00 90.31 77 TRP A N 1
ATOM 619 C CA . TRP A 1 77 ? 0.973 -0.505 4.382 1.00 90.31 77 TRP A CA 1
ATOM 620 C C . TRP A 1 77 ? 1.984 0.637 4.354 1.00 90.31 77 TRP A C 1
ATOM 622 O O . TRP A 1 77 ? 2.864 0.713 5.207 1.00 90.31 77 TRP A O 1
ATOM 632 N N . VAL A 1 78 ? 1.855 1.541 3.389 1.00 86.75 78 VAL A N 1
ATOM 633 C CA . VAL A 1 78 ? 2.715 2.713 3.220 1.00 86.75 78 VAL A CA 1
ATOM 634 C C . VAL A 1 78 ? 1.984 3.965 3.706 1.00 86.75 78 VAL A C 1
ATOM 636 O O . VAL A 1 78 ? 0.960 4.329 3.137 1.00 86.75 78 VAL A O 1
ATOM 639 N N . PHE A 1 79 ? 2.517 4.646 4.723 1.00 85.62 79 PHE A N 1
ATOM 640 C CA . PHE A 1 79 ? 1.861 5.795 5.366 1.00 85.62 79 PHE A CA 1
ATOM 641 C C . PHE A 1 79 ? 2.701 7.072 5.318 1.00 85.62 79 PHE A C 1
ATOM 643 O O . PHE A 1 79 ? 3.921 7.041 5.102 1.00 85.62 79 PHE A O 1
ATOM 650 N N . ASN A 1 80 ? 2.032 8.220 5.423 1.00 85.38 80 ASN A N 1
ATOM 651 C CA . ASN A 1 80 ? 2.601 9.512 5.048 1.00 85.38 80 ASN A CA 1
ATOM 652 C C . ASN A 1 80 ? 3.705 9.924 6.020 1.00 85.38 80 ASN A C 1
ATOM 654 O O . ASN A 1 80 ? 3.490 9.958 7.228 1.00 85.38 80 ASN A O 1
ATOM 658 N N . SER A 1 81 ? 4.881 10.246 5.489 1.00 83.69 81 SER A N 1
ATOM 659 C CA . SER A 1 81 ? 6.059 10.649 6.265 1.00 83.69 81 SER A CA 1
ATOM 660 C C . SER A 1 81 ? 6.277 12.165 6.288 1.00 83.69 81 SER A C 1
ATOM 662 O O . SER A 1 81 ? 7.323 12.622 6.744 1.00 83.69 81 SER A O 1
ATOM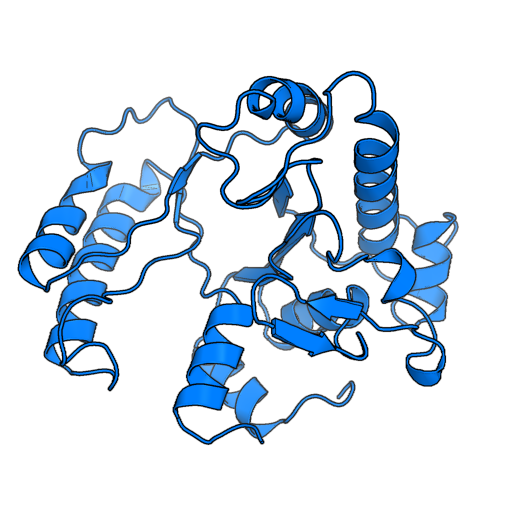 664 N N . GLY A 1 82 ? 5.330 12.955 5.773 1.00 83.44 82 GLY A N 1
ATOM 665 C CA . GLY A 1 82 ? 5.504 14.396 5.595 1.00 83.44 82 GLY A CA 1
ATOM 666 C C . GLY A 1 82 ? 6.336 14.767 4.362 1.00 83.44 82 GLY A C 1
ATOM 667 O O . GLY A 1 82 ? 6.706 15.930 4.205 1.00 83.44 82 GLY A O 1
ATOM 668 N N . ILE A 1 83 ? 6.637 13.798 3.491 1.00 83.12 83 ILE A N 1
ATOM 669 C CA . ILE A 1 83 ? 7.478 13.960 2.302 1.00 83.12 83 ILE A CA 1
ATOM 670 C C . ILE A 1 83 ? 6.781 13.361 1.075 1.00 83.12 83 ILE A C 1
ATOM 672 O O . ILE A 1 83 ? 6.035 12.388 1.164 1.00 83.12 83 ILE A O 1
ATOM 676 N N . SER A 1 84 ? 7.019 13.977 -0.082 1.00 80.75 84 SER A N 1
ATOM 677 C CA . SER A 1 84 ? 6.621 13.495 -1.404 1.00 80.75 84 SER A CA 1
ATOM 678 C C . SER A 1 84 ? 7.662 13.871 -2.464 1.00 80.75 84 SER A C 1
ATOM 680 O O . SER A 1 84 ? 8.659 14.545 -2.189 1.00 80.75 84 SER A O 1
ATOM 682 N N . HIS A 1 85 ? 7.398 13.501 -3.718 1.00 75.56 85 HIS A N 1
ATOM 683 C CA . HIS A 1 85 ? 8.228 13.874 -4.864 1.00 75.56 85 HIS A CA 1
ATOM 684 C C . HIS A 1 85 ? 8.422 15.380 -5.041 1.00 75.56 85 HIS A C 1
ATOM 686 O O . HIS A 1 85 ? 9.495 15.799 -5.480 1.00 75.56 85 HIS A O 1
ATOM 692 N N . THR A 1 86 ? 7.431 16.198 -4.695 1.00 78.88 86 THR A N 1
ATOM 693 C CA . THR A 1 86 ? 7.428 17.639 -4.994 1.00 78.88 86 THR A CA 1
ATOM 694 C C . THR A 1 86 ? 7.468 18.517 -3.753 1.00 78.88 86 THR A C 1
ATOM 696 O O . THR A 1 86 ? 7.969 19.631 -3.837 1.00 78.88 86 THR A O 1
ATOM 699 N N . ASP A 1 87 ? 7.021 18.010 -2.605 1.00 82.94 87 ASP A N 1
ATOM 700 C CA . ASP A 1 87 ? 6.897 18.775 -1.363 1.00 82.94 87 ASP A CA 1
ATOM 701 C C . ASP A 1 87 ? 7.451 18.007 -0.153 1.00 82.94 87 ASP A C 1
ATOM 703 O O . ASP A 1 87 ? 7.402 16.776 -0.105 1.00 82.94 87 ASP A O 1
ATOM 707 N N . GLU A 1 88 ? 7.907 18.746 0.857 1.00 86.69 88 GLU A N 1
ATOM 708 C CA . GLU A 1 88 ? 8.276 18.237 2.180 1.00 86.69 88 GLU A CA 1
ATOM 709 C C . GLU A 1 88 ? 7.849 19.233 3.268 1.00 86.69 88 GLU A C 1
ATOM 711 O O . GLU A 1 88 ? 7.884 20.448 3.061 1.00 86.69 88 GLU A O 1
ATOM 716 N N . ILE A 1 89 ? 7.434 18.727 4.429 1.00 86.25 89 ILE A N 1
ATOM 717 C CA . ILE A 1 89 ? 7.164 19.556 5.609 1.00 86.25 89 ILE A CA 1
ATOM 718 C C . ILE A 1 89 ? 8.422 19.710 6.456 1.00 86.25 89 ILE A C 1
ATOM 720 O O . ILE A 1 89 ? 9.326 18.875 6.413 1.00 86.25 89 ILE A O 1
ATOM 724 N N . ASP A 1 90 ? 8.450 20.747 7.285 1.00 85.50 90 ASP A N 1
ATOM 725 C CA . ASP A 1 90 ? 9.467 20.882 8.321 1.00 85.50 90 ASP A CA 1
ATOM 726 C C . ASP A 1 90 ? 9.328 19.763 9.365 1.00 85.50 90 ASP A C 1
ATOM 728 O O . ASP A 1 90 ? 8.239 19.483 9.870 1.00 85.50 90 ASP A O 1
ATOM 732 N N . THR A 1 91 ? 10.443 19.137 9.731 1.00 80.44 91 THR A N 1
ATOM 733 C CA . THR A 1 91 ? 10.463 18.020 10.687 1.00 80.44 91 THR A CA 1
ATOM 734 C C . THR A 1 91 ? 9.942 18.411 12.073 1.00 80.44 91 THR A C 1
ATOM 736 O O . THR A 1 91 ? 9.420 17.564 12.793 1.00 80.44 91 THR A O 1
ATOM 739 N N . ARG A 1 92 ? 9.981 19.700 12.438 1.00 82.50 92 ARG A N 1
ATOM 740 C CA . ARG A 1 92 ? 9.420 20.224 13.696 1.00 82.50 92 ARG A CA 1
ATOM 741 C C . ARG A 1 92 ? 7.902 20.063 13.797 1.00 82.50 92 ARG A C 1
ATOM 743 O O . ARG A 1 92 ? 7.373 20.104 14.904 1.00 82.50 92 ARG A O 1
ATOM 750 N N . VAL A 1 93 ? 7.203 19.873 12.675 1.00 85.25 93 VAL A N 1
ATOM 751 C CA . VAL A 1 93 ? 5.741 19.684 12.630 1.00 85.25 93 VAL A CA 1
ATOM 752 C C . VAL A 1 93 ? 5.337 18.262 12.223 1.00 85.25 93 VAL A C 1
ATOM 754 O O . VAL A 1 93 ? 4.219 18.045 11.767 1.00 85.25 93 VAL A O 1
ATOM 757 N N . ILE A 1 94 ? 6.220 17.273 12.409 1.00 83.19 94 ILE A N 1
ATOM 758 C CA . ILE A 1 94 ? 5.980 15.873 12.016 1.00 83.19 94 ILE A CA 1
ATOM 759 C C . ILE A 1 94 ? 4.984 15.124 12.917 1.00 83.19 94 ILE A C 1
ATOM 761 O O . ILE A 1 94 ? 4.425 14.105 12.518 1.00 83.19 94 ILE A O 1
ATOM 765 N N . ALA A 1 95 ? 4.735 15.622 14.133 1.00 83.44 95 ALA A N 1
ATOM 766 C CA . ALA A 1 95 ? 3.950 14.922 15.153 1.00 83.44 95 ALA A CA 1
ATOM 767 C C . ALA A 1 95 ? 2.555 14.440 14.688 1.00 83.44 95 ALA A C 1
ATOM 769 O O . ALA A 1 95 ? 2.207 13.299 14.995 1.00 83.44 95 ALA A O 1
ATOM 770 N N . PRO A 1 96 ? 1.767 15.210 13.908 1.00 87.44 96 PRO A N 1
ATOM 771 C CA . PRO A 1 96 ? 0.485 14.728 13.395 1.00 87.44 96 PRO A CA 1
ATOM 772 C C . PRO A 1 96 ? 0.611 13.502 12.481 1.00 87.44 96 PRO A C 1
ATOM 774 O O . PRO A 1 96 ? -0.252 12.635 12.519 1.00 87.44 96 PRO A O 1
ATOM 777 N N . PHE A 1 97 ? 1.693 13.392 11.702 1.00 84.75 97 PHE A N 1
ATOM 778 C CA . PHE A 1 97 ? 1.944 12.255 10.807 1.00 84.75 97 PHE A CA 1
ATOM 779 C C . PHE A 1 97 ? 2.338 10.998 11.591 1.00 84.75 97 PHE A C 1
ATOM 781 O O . PHE A 1 97 ? 1.900 9.900 11.258 1.00 84.75 97 PHE A O 1
ATOM 788 N N . VAL A 1 98 ? 3.107 11.163 12.675 1.00 83.12 98 VAL A N 1
ATOM 789 C CA . VAL A 1 98 ? 3.411 10.074 13.619 1.00 83.12 98 VAL A CA 1
ATOM 790 C C . VAL A 1 98 ? 2.120 9.545 14.239 1.00 83.12 98 VAL A C 1
ATOM 792 O O . VAL A 1 98 ? 1.888 8.340 14.227 1.00 83.12 98 VAL A O 1
ATOM 795 N N . GLN A 1 99 ? 1.264 10.435 14.753 1.00 87.44 99 GLN A N 1
ATOM 796 C CA . GLN A 1 99 ? -0.002 10.020 15.356 1.00 87.44 99 GLN A CA 1
ATOM 797 C C . GLN A 1 99 ? -0.912 9.339 14.329 1.00 87.44 99 GLN A C 1
ATOM 799 O O . GLN A 1 99 ? -1.535 8.331 14.645 1.00 87.44 99 GLN A O 1
ATOM 804 N N . ASP A 1 100 ? -0.956 9.845 13.095 1.00 90.19 100 ASP A N 1
ATOM 805 C CA . ASP A 1 100 ? -1.740 9.237 12.022 1.00 90.19 100 ASP A CA 1
ATOM 806 C C . ASP A 1 100 ? -1.287 7.807 11.697 1.00 90.19 100 ASP A C 1
ATOM 808 O O . ASP A 1 100 ? -2.126 6.924 11.519 1.00 90.19 100 ASP A O 1
ATOM 812 N N . ALA A 1 101 ? 0.027 7.563 11.700 1.00 88.44 101 ALA A N 1
ATOM 813 C CA . ALA A 1 101 ? 0.600 6.234 11.529 1.00 88.44 101 ALA A CA 1
ATOM 814 C C . ALA A 1 101 ? 0.250 5.293 12.693 1.00 88.44 101 ALA A C 1
ATOM 816 O O . ALA A 1 101 ? -0.183 4.164 12.463 1.00 88.44 101 ALA A O 1
ATOM 817 N N . LEU A 1 102 ? 0.404 5.759 13.937 1.00 87.06 102 LEU A N 1
ATOM 818 C CA . LEU A 1 102 ? 0.084 4.978 15.138 1.00 87.06 102 LEU A CA 1
ATOM 819 C C . LEU A 1 102 ? -1.402 4.614 15.200 1.00 87.06 102 LEU A C 1
ATOM 821 O O . LEU A 1 102 ? -1.735 3.467 15.483 1.00 87.06 102 LEU A O 1
ATOM 825 N N . ASP A 1 103 ? -2.279 5.564 14.875 1.00 95.50 103 ASP A N 1
ATOM 826 C CA . ASP A 1 103 ? -3.722 5.343 14.809 1.00 95.50 103 ASP A CA 1
ATOM 827 C C . ASP A 1 103 ? -4.075 4.271 13.755 1.00 95.50 103 ASP A C 1
ATOM 829 O O . ASP A 1 103 ? -4.926 3.416 14.000 1.00 95.50 103 ASP A O 1
ATOM 833 N N . GLY A 1 104 ? -3.406 4.279 12.594 1.00 94.69 104 GLY A N 1
ATOM 834 C CA . GLY A 1 104 ? -3.623 3.283 11.537 1.00 94.69 104 GLY A CA 1
ATOM 835 C C . GLY A 1 104 ? -3.095 1.893 11.901 1.00 94.69 104 GLY A C 1
ATOM 836 O O . GLY A 1 104 ? -3.738 0.885 11.604 1.00 94.69 104 GLY A O 1
ATOM 837 N N . ILE A 1 105 ? -1.970 1.822 12.621 1.00 93.19 105 ILE A N 1
ATOM 838 C CA . ILE A 1 105 ? -1.487 0.566 13.214 1.00 93.19 105 ILE A CA 1
ATOM 839 C C . ILE A 1 105 ? -2.508 0.061 14.244 1.00 93.19 105 ILE A C 1
ATOM 841 O O . ILE A 1 105 ? -2.901 -1.101 14.190 1.00 93.19 105 ILE A O 1
ATOM 845 N N . GLU A 1 106 ? -3.002 0.919 15.140 1.00 95.38 106 GLU A N 1
ATOM 846 C CA . GLU A 1 106 ? -4.027 0.540 16.119 1.00 95.38 106 GLU A CA 1
ATOM 847 C C . GLU A 1 106 ? -5.321 0.064 15.439 1.00 95.38 106 GLU A C 1
ATOM 849 O O . GLU A 1 106 ? -5.909 -0.925 15.874 1.00 95.38 106 GLU A O 1
ATOM 854 N N . PHE A 1 107 ? -5.743 0.701 14.341 1.00 98.25 107 PHE A N 1
ATOM 855 C CA . PHE A 1 107 ? -6.866 0.220 13.534 1.00 98.25 107 PHE A CA 1
ATOM 856 C C . PHE A 1 107 ? -6.631 -1.215 13.058 1.00 98.25 107 PHE A C 1
ATOM 858 O O . PHE A 1 107 ? -7.488 -2.077 13.245 1.00 98.25 107 PHE A O 1
ATOM 865 N N . ALA A 1 108 ? -5.461 -1.490 12.477 1.00 96.88 108 ALA A N 1
ATOM 866 C CA . ALA A 1 108 ? -5.168 -2.781 11.867 1.00 96.88 108 ALA A CA 1
ATOM 867 C C . ALA A 1 108 ? -4.964 -3.907 12.894 1.00 96.88 108 ALA A C 1
ATOM 869 O O . ALA A 1 108 ? -5.488 -5.003 12.696 1.00 96.88 108 ALA A O 1
ATOM 870 N N . ILE A 1 109 ? -4.232 -3.646 13.986 1.00 96.19 109 ILE A N 1
ATOM 871 C CA . ILE A 1 109 ? -3.779 -4.695 14.922 1.00 96.19 109 ILE A CA 1
ATOM 872 C C . ILE A 1 109 ? -4.234 -4.516 16.374 1.00 96.19 109 ILE A C 1
ATOM 874 O O . ILE A 1 109 ? -4.023 -5.403 17.201 1.00 96.19 109 ILE A O 1
ATOM 878 N N . GLY A 1 110 ? -4.861 -3.388 16.711 1.00 95.56 110 GLY A N 1
ATOM 879 C CA . GLY A 1 110 ? -5.346 -3.114 18.062 1.00 95.56 110 GLY A CA 1
ATOM 880 C C . GLY A 1 110 ? -6.498 -4.039 18.480 1.00 95.56 110 GLY A C 1
ATOM 881 O O . GLY A 1 110 ? -7.198 -4.601 17.623 1.00 95.56 110 GLY A O 1
ATOM 882 N N . PRO A 1 111 ? -6.727 -4.213 19.795 1.00 96.81 111 PRO A N 1
ATOM 883 C CA . PRO A 1 111 ? -7.846 -5.007 20.281 1.00 96.81 111 PRO A CA 1
ATOM 884 C C . PRO A 1 111 ? -9.181 -4.343 19.901 1.00 96.81 111 PRO A C 1
ATOM 886 O O . PRO A 1 111 ? -9.254 -3.118 19.827 1.00 96.81 111 PRO A O 1
ATOM 889 N N . PRO A 1 112 ? -10.274 -5.108 19.734 1.00 97.94 112 PRO A N 1
ATOM 890 C CA . PRO A 1 112 ? -11.581 -4.559 19.351 1.00 97.94 112 PRO A CA 1
ATOM 891 C C . PRO A 1 112 ? -12.189 -3.608 20.400 1.00 97.94 112 PRO A C 1
ATOM 893 O O . PRO A 1 112 ? -13.209 -2.979 20.148 1.00 97.94 112 PRO A O 1
ATOM 896 N N . THR A 1 113 ? -11.581 -3.499 21.583 1.00 97.75 113 THR A N 1
ATOM 897 C CA . THR A 1 113 ? -11.951 -2.552 22.645 1.00 97.75 113 THR A CA 1
ATOM 898 C C . THR A 1 113 ? -11.205 -1.222 22.559 1.00 97.75 113 THR A C 1
ATOM 900 O O . THR A 1 113 ? -11.519 -0.303 23.314 1.00 97.75 113 THR A O 1
ATOM 903 N N . SER A 1 114 ? -10.188 -1.116 21.701 1.00 97.69 114 SER A N 1
ATOM 904 C CA . SER A 1 114 ? -9.437 0.119 21.507 1.00 97.69 114 SER A CA 1
ATOM 905 C C . SER A 1 114 ? -10.207 1.089 20.608 1.00 97.69 114 SER A C 1
ATOM 907 O O . SER A 1 114 ? -11.196 0.720 19.965 1.00 97.69 114 SER A O 1
ATOM 909 N N . ARG A 1 115 ? -9.766 2.348 20.547 1.00 97.25 115 ARG A N 1
ATOM 910 C CA . ARG A 1 115 ? -10.461 3.378 19.767 1.00 97.25 115 ARG A CA 1
ATOM 911 C C . ARG A 1 115 ? -10.556 2.973 18.300 1.00 97.25 115 ARG A C 1
ATOM 913 O O . ARG A 1 115 ? -11.644 2.994 17.736 1.00 97.25 115 ARG A O 1
ATOM 920 N N . TRP A 1 116 ? -9.433 2.602 17.697 1.00 98.19 116 TRP A N 1
ATOM 921 C CA . TRP A 1 116 ? -9.398 2.284 16.271 1.00 98.19 116 TRP A CA 1
ATOM 922 C C . TRP A 1 116 ? -9.696 0.810 15.981 1.00 98.19 116 TRP A C 1
ATOM 924 O O . TRP A 1 116 ? -10.334 0.511 14.973 1.00 98.19 116 TRP A O 1
ATOM 934 N N . GLY A 1 117 ? -9.346 -0.103 16.892 1.00 98.19 117 GLY A N 1
ATOM 935 C CA . GLY A 1 117 ? -9.718 -1.514 16.778 1.00 98.19 117 GLY A CA 1
ATOM 936 C C . GLY A 1 117 ? -11.231 -1.741 16.873 1.00 98.19 117 GLY A C 1
ATOM 937 O O . GLY A 1 117 ? -11.761 -2.609 16.182 1.00 98.19 117 GLY A O 1
ATOM 938 N N . SER A 1 118 ? -11.957 -0.930 17.657 1.00 98.25 118 SER A N 1
ATOM 939 C CA . SER A 1 118 ? -13.429 -0.983 17.699 1.00 98.25 118 SER A CA 1
ATOM 940 C C . SER A 1 118 ? -14.081 -0.536 16.389 1.00 98.25 118 SER A C 1
ATOM 942 O O . SER A 1 118 ? -15.104 -1.101 16.003 1.00 98.25 118 SER A O 1
ATOM 944 N N . LEU A 1 119 ? -13.476 0.414 15.663 1.00 97.94 119 LEU A N 1
ATOM 945 C CA . LEU A 1 119 ? -13.927 0.801 14.325 1.00 97.94 119 LEU A CA 1
ATOM 946 C C . LEU A 1 119 ? -13.703 -0.331 13.316 1.00 97.94 119 LEU A C 1
ATOM 948 O O . LEU A 1 119 ? -14.619 -0.674 12.577 1.00 97.94 119 LEU A O 1
ATOM 952 N N . ARG A 1 120 ? -12.526 -0.972 13.320 1.00 97.94 120 ARG A N 1
ATOM 953 C CA . ARG A 1 120 ? -12.274 -2.168 12.494 1.00 97.94 120 ARG A CA 1
ATOM 954 C C . ARG A 1 120 ? -13.308 -3.268 12.777 1.00 97.94 120 ARG A C 1
ATOM 956 O O . ARG A 1 120 ? -13.895 -3.834 11.855 1.00 97.94 120 ARG A O 1
ATOM 963 N N . ALA A 1 121 ? -13.584 -3.519 14.058 1.00 98.12 121 ALA A N 1
ATOM 964 C CA . ALA A 1 121 ? -14.569 -4.507 14.483 1.00 98.12 121 ALA A CA 1
ATOM 965 C C . ALA A 1 121 ? -15.996 -4.161 14.027 1.00 98.12 121 ALA A C 1
ATOM 967 O O . ALA A 1 121 ? -16.713 -5.049 13.568 1.00 98.12 121 ALA A O 1
ATOM 968 N N . SER A 1 122 ? -16.406 -2.890 14.110 1.00 97.12 122 SER A N 1
ATOM 969 C CA . SER A 1 122 ? -17.732 -2.449 13.653 1.00 97.12 122 SER A CA 1
ATOM 970 C C . SER A 1 122 ? -17.885 -2.494 12.130 1.00 97.12 122 SER A C 1
ATOM 972 O O . SER A 1 122 ? -18.995 -2.682 11.638 1.00 97.12 122 SER A O 1
ATOM 974 N N . MET A 1 123 ? -16.775 -2.416 11.389 1.00 95.44 123 MET A N 1
ATOM 975 C CA . MET A 1 123 ? -16.718 -2.655 9.942 1.00 95.44 123 MET A CA 1
ATOM 976 C C . MET A 1 123 ? -16.773 -4.147 9.562 1.00 95.44 123 MET A C 1
ATOM 978 O O . MET A 1 123 ? -16.719 -4.482 8.381 1.00 95.44 123 MET A O 1
ATOM 982 N N . GLY A 1 124 ? -16.919 -5.048 10.540 1.00 95.81 124 GLY A N 1
ATOM 983 C CA . GLY A 1 124 ? -17.126 -6.479 10.316 1.00 95.81 124 GLY A CA 1
ATOM 984 C C . GLY A 1 124 ? -15.876 -7.346 10.463 1.00 95.81 124 GLY A C 1
ATOM 985 O O . GLY A 1 124 ? -15.973 -8.554 10.257 1.00 95.81 124 GLY A O 1
ATOM 986 N N . HIS A 1 125 ? -14.730 -6.779 10.861 1.00 97.12 125 HIS A N 1
ATOM 987 C CA . HIS A 1 125 ? -13.485 -7.532 11.059 1.00 97.12 125 HIS A CA 1
ATOM 988 C C . HIS A 1 125 ? -12.942 -7.359 12.489 1.00 97.12 125 HIS A C 1
ATOM 990 O O . HIS A 1 125 ? -12.111 -6.495 12.772 1.00 97.12 125 HIS A O 1
ATOM 996 N N . PRO A 1 126 ? -13.447 -8.130 13.470 1.00 97.62 126 PRO A N 1
ATOM 997 C CA . PRO A 1 126 ? -13.027 -7.980 14.863 1.00 97.62 126 PRO A CA 1
ATOM 998 C C . PRO A 1 126 ? -11.596 -8.466 15.120 1.00 97.62 126 PRO A C 1
ATOM 1000 O O . PRO A 1 126 ? -10.973 -8.023 16.089 1.00 97.62 126 PRO A O 1
ATOM 1003 N N . GLN A 1 127 ? -11.064 -9.354 14.278 1.00 97.81 127 GLN A N 1
ATOM 1004 C CA . GLN A 1 127 ? -9.721 -9.902 14.445 1.00 97.81 127 GLN A CA 1
ATOM 1005 C C . GLN A 1 127 ? -8.649 -8.909 13.967 1.00 97.81 127 GLN A C 1
ATOM 1007 O O . GLN A 1 127 ? -8.918 -8.091 13.098 1.00 97.81 127 GLN A O 1
ATOM 1012 N N . PRO A 1 128 ? -7.439 -8.918 14.541 1.00 97.56 128 PRO A N 1
ATOM 1013 C CA . PRO A 1 128 ? -6.303 -8.186 13.981 1.00 97.56 128 PRO A CA 1
ATOM 1014 C C . PRO A 1 128 ? -5.943 -8.678 12.569 1.00 97.56 128 PRO A C 1
ATOM 1016 O O . PRO A 1 128 ? -5.951 -9.885 12.328 1.00 97.56 128 PRO A O 1
ATOM 1019 N N . PHE A 1 129 ? -5.550 -7.771 11.672 1.00 97.19 129 PHE A N 1
ATOM 1020 C CA . PHE A 1 129 ? -4.909 -8.132 10.398 1.00 97.19 129 PHE A CA 1
ATOM 1021 C C . PHE A 1 129 ? -3.436 -8.541 10.609 1.00 97.19 129 PHE A C 1
ATOM 1023 O O . PHE A 1 129 ? -2.793 -8.097 11.563 1.00 97.19 129 PHE A O 1
ATOM 1030 N N . ASP A 1 130 ? -2.849 -9.318 9.688 1.00 93.25 130 ASP A N 1
ATOM 1031 C CA . ASP A 1 130 ? -1.417 -9.694 9.712 1.00 93.25 130 ASP A CA 1
ATOM 1032 C C . ASP A 1 130 ? -0.491 -8.558 9.213 1.00 93.25 130 ASP A C 1
ATOM 1034 O O . ASP A 1 130 ? 0.214 -8.673 8.206 1.00 93.25 130 ASP A O 1
ATOM 1038 N N . LEU A 1 131 ? -0.497 -7.416 9.909 1.00 90.38 131 LEU A N 1
ATOM 1039 C CA . LEU A 1 131 ? 0.312 -6.244 9.559 1.00 90.38 131 LEU A CA 1
ATOM 1040 C C . LEU A 1 131 ? 1.708 -6.297 10.204 1.00 90.38 131 LEU A C 1
ATOM 1042 O O . LEU A 1 131 ? 2.004 -5.584 11.163 1.00 90.38 131 LEU A O 1
ATOM 1046 N N . ARG A 1 132 ? 2.591 -7.139 9.658 1.00 85.12 132 ARG A N 1
ATOM 1047 C CA . ARG A 1 132 ? 3.999 -7.247 10.102 1.00 85.12 132 ARG A CA 1
ATOM 1048 C C . ARG A 1 132 ? 4.938 -6.214 9.480 1.00 85.12 132 ARG A C 1
ATOM 1050 O O . ARG A 1 132 ? 6.008 -5.957 10.027 1.00 85.12 132 ARG A O 1
ATOM 1057 N N . TYR A 1 133 ? 4.566 -5.649 8.332 1.00 84.19 133 TYR A N 1
ATOM 1058 C CA . TYR A 1 133 ? 5.403 -4.713 7.588 1.00 84.19 133 TYR A CA 1
ATOM 1059 C C . TYR A 1 133 ? 4.644 -3.430 7.276 1.00 84.19 133 TYR A C 1
ATOM 1061 O O . TYR A 1 133 ? 3.536 -3.452 6.743 1.00 84.19 133 TYR A O 1
ATOM 1069 N N . VAL A 1 134 ? 5.294 -2.299 7.539 1.00 85.19 134 VAL A N 1
ATOM 1070 C CA . VAL A 1 134 ? 4.829 -0.985 7.098 1.00 85.19 134 VAL A CA 1
ATOM 1071 C C . VAL A 1 134 ? 5.948 -0.259 6.356 1.00 85.19 134 VAL A C 1
ATOM 1073 O O . VAL A 1 134 ? 7.136 -0.516 6.550 1.00 85.19 134 VAL A O 1
ATOM 1076 N N . GLY A 1 135 ? 5.574 0.622 5.441 1.00 81.50 135 GLY A N 1
ATOM 1077 C CA . GLY A 1 135 ? 6.471 1.477 4.691 1.00 81.50 135 GLY A CA 1
ATOM 1078 C C . GLY A 1 135 ? 6.347 2.911 5.177 1.00 81.50 135 GLY A C 1
ATOM 1079 O O . GLY A 1 135 ? 5.316 3.544 4.992 1.00 81.50 135 GLY A O 1
ATOM 1080 N N . VAL A 1 136 ? 7.429 3.458 5.717 1.00 82.56 136 VAL A N 1
ATOM 1081 C CA . VAL A 1 136 ? 7.481 4.887 6.030 1.00 82.56 136 VAL A CA 1
ATOM 1082 C C . VAL A 1 136 ? 7.754 5.657 4.738 1.00 82.56 136 VAL A C 1
ATOM 1084 O O . VAL A 1 136 ? 8.786 5.418 4.098 1.00 82.56 136 VAL A O 1
ATOM 1087 N N . GLY A 1 137 ? 6.809 6.505 4.325 1.00 79.69 137 GLY A N 1
ATOM 1088 C CA . GLY A 1 137 ? 6.952 7.380 3.160 1.00 79.69 137 GLY A CA 1
ATOM 1089 C C . GLY A 1 137 ? 7.069 6.680 1.803 1.00 79.69 137 GLY A C 1
ATOM 1090 O O . GLY A 1 137 ? 7.057 5.443 1.696 1.00 79.69 137 GLY A O 1
ATOM 1091 N N . ASN A 1 138 ? 7.192 7.480 0.742 1.00 77.56 138 ASN A N 1
ATOM 1092 C CA . ASN A 1 138 ? 7.275 7.003 -0.636 1.00 77.56 138 ASN A CA 1
ATOM 1093 C C . ASN A 1 138 ? 8.345 7.774 -1.413 1.00 77.56 138 ASN A C 1
ATOM 1095 O O . ASN A 1 138 ? 8.124 8.907 -1.821 1.00 77.56 138 ASN A O 1
ATOM 1099 N N . GLU A 1 139 ? 9.477 7.108 -1.669 1.00 72.25 139 GLU A N 1
ATOM 1100 C CA . GLU A 1 139 ? 10.568 7.638 -2.507 1.00 72.25 139 GLU A CA 1
ATOM 1101 C C . GLU A 1 139 ? 11.205 8.930 -1.985 1.00 72.25 139 GLU A C 1
ATOM 1103 O O . GLU A 1 139 ? 11.708 9.762 -2.733 1.00 72.25 139 GLU A O 1
ATOM 1108 N N . ASP A 1 140 ? 11.260 9.054 -0.665 1.00 72.44 140 ASP A N 1
ATOM 1109 C CA . ASP A 1 140 ? 11.758 10.239 0.030 1.00 72.44 140 ASP A CA 1
ATOM 1110 C C . ASP A 1 140 ? 13.291 10.435 -0.082 1.00 72.44 140 ASP A C 1
ATOM 1112 O O . ASP A 1 140 ? 13.855 11.378 0.479 1.00 72.44 140 ASP A O 1
ATOM 1116 N N . CYS A 1 141 ? 14.008 9.534 -0.768 1.00 67.81 141 CYS A N 1
ATOM 1117 C CA . CYS A 1 141 ? 15.464 9.571 -0.844 1.00 67.81 141 CYS A CA 1
ATOM 1118 C C . CYS A 1 141 ? 15.964 10.864 -1.510 1.00 67.81 141 CYS A C 1
ATOM 1120 O O . CYS A 1 141 ? 15.544 11.223 -2.606 1.00 67.81 141 CYS A O 1
ATOM 1122 N N . GLY A 1 142 ? 16.900 11.551 -0.848 1.00 70.50 142 GLY A N 1
ATOM 1123 C CA . GLY A 1 142 ? 17.491 12.803 -1.338 1.00 70.50 142 GLY A CA 1
ATOM 1124 C C . GLY A 1 142 ? 16.740 14.077 -0.932 1.00 70.50 142 GLY A C 1
ATOM 1125 O O . GLY A 1 142 ? 17.201 15.167 -1.260 1.00 70.50 142 GLY A O 1
ATOM 1126 N N . LYS A 1 143 ? 15.623 13.963 -0.205 1.00 76.88 143 LYS A N 1
ATOM 1127 C CA . LYS A 1 143 ? 14.892 15.105 0.363 1.00 76.88 143 LYS A CA 1
ATOM 1128 C C . LYS A 1 143 ? 15.596 15.652 1.603 1.00 76.88 143 LYS A C 1
ATOM 1130 O O . LYS A 1 143 ? 16.178 14.880 2.369 1.00 76.88 143 LYS A O 1
ATOM 1135 N N . LEU A 1 144 ? 15.561 16.972 1.803 1.00 78.38 144 LEU A N 1
ATOM 1136 C CA . LEU A 1 144 ? 16.301 17.629 2.889 1.00 78.38 144 LEU A CA 1
ATOM 1137 C C . LEU A 1 144 ? 15.796 17.156 4.254 1.00 78.38 144 LEU A C 1
ATOM 1139 O O . LEU A 1 144 ? 16.592 16.866 5.149 1.00 78.38 144 LEU A O 1
ATOM 1143 N N . ASN A 1 145 ? 14.480 16.997 4.389 1.00 76.88 145 ASN A N 1
ATOM 1144 C CA . ASN A 1 145 ? 13.840 16.611 5.642 1.00 76.88 145 ASN A CA 1
ATOM 1145 C C . ASN A 1 145 ? 13.754 15.088 5.845 1.00 76.88 145 ASN A C 1
ATOM 1147 O O . ASN A 1 145 ? 13.223 14.637 6.862 1.00 76.88 145 ASN A O 1
ATOM 1151 N N . TYR A 1 146 ? 14.345 14.281 4.951 1.00 65.94 146 TYR A N 1
ATOM 1152 C CA . TYR A 1 146 ? 14.360 12.815 5.056 1.00 65.94 146 TYR A CA 1
ATOM 1153 C C . TYR A 1 146 ? 14.964 12.310 6.376 1.00 65.94 146 TYR A C 1
ATOM 1155 O O . TYR A 1 146 ? 14.513 11.312 6.931 1.00 65.94 146 TYR A O 1
ATOM 1163 N N . LEU A 1 147 ? 15.942 13.024 6.944 1.00 61.12 147 LEU A N 1
ATOM 1164 C CA . LEU A 1 147 ? 16.522 12.666 8.244 1.00 61.12 147 LEU A CA 1
ATOM 1165 C C . LEU A 1 147 ? 15.494 12.717 9.391 1.00 61.12 147 LEU A C 1
ATOM 1167 O O . LEU A 1 147 ? 15.609 11.941 10.339 1.00 61.12 147 LEU A O 1
ATOM 1171 N N . GLY A 1 148 ? 14.462 13.562 9.289 1.00 55.88 148 GLY A N 1
ATOM 1172 C CA . GLY A 1 148 ? 13.352 13.599 10.249 1.00 55.88 148 GLY A CA 1
ATOM 1173 C C . GLY A 1 148 ? 12.427 12.388 10.159 1.00 55.88 148 GLY A C 1
ATOM 1174 O O . GLY A 1 148 ? 11.879 11.964 11.173 1.00 55.88 148 GLY A O 1
ATOM 1175 N N . VAL A 1 149 ? 12.340 11.745 8.989 1.00 59.50 149 VAL A N 1
ATOM 1176 C CA . VAL A 1 149 ? 11.650 10.452 8.818 1.00 59.50 149 VAL A CA 1
ATOM 1177 C C . VAL A 1 149 ? 12.331 9.354 9.636 1.00 59.50 149 VAL A C 1
ATOM 1179 O O . VAL A 1 149 ? 11.676 8.415 10.080 1.00 59.50 149 VAL A O 1
ATOM 1182 N N . GLY A 1 150 ? 13.627 9.504 9.933 1.00 59.28 150 GLY A N 1
ATOM 1183 C CA . GLY A 1 150 ? 14.345 8.643 10.869 1.00 59.28 150 GLY A CA 1
ATOM 1184 C C . GLY A 1 150 ? 13.702 8.586 12.259 1.00 59.28 150 GLY A C 1
ATOM 1185 O O . GLY A 1 150 ? 13.745 7.531 12.880 1.00 59.28 150 GLY A O 1
ATOM 1186 N N . GLN A 1 151 ? 13.046 9.658 12.723 1.00 59.19 151 GLN A N 1
ATOM 1187 C CA . GLN A 1 151 ? 12.315 9.655 13.997 1.00 59.19 151 GLN A CA 1
ATOM 1188 C C . GLN A 1 151 ? 11.049 8.795 13.910 1.00 59.19 151 GLN A C 1
ATOM 1190 O O . GLN A 1 151 ? 10.797 7.990 14.801 1.00 59.19 151 GLN A O 1
ATOM 1195 N N . ILE A 1 152 ? 10.303 8.886 12.803 1.00 63.09 152 ILE A N 1
ATOM 1196 C CA . ILE A 1 152 ? 9.159 8.002 12.534 1.00 63.09 152 ILE A CA 1
ATOM 1197 C C . ILE A 1 152 ? 9.624 6.541 12.435 1.00 63.09 152 ILE A C 1
ATOM 1199 O O . ILE A 1 152 ? 9.055 5.661 13.070 1.00 63.09 152 ILE A O 1
ATOM 1203 N N . ALA A 1 153 ? 10.680 6.269 11.666 1.00 58.00 153 ALA A N 1
ATOM 1204 C CA . ALA A 1 153 ? 11.189 4.915 11.464 1.00 58.00 153 ALA A CA 1
ATOM 1205 C C . ALA A 1 153 ? 11.788 4.299 12.742 1.00 58.00 153 ALA A C 1
ATOM 1207 O O . ALA A 1 153 ? 11.680 3.090 12.931 1.00 58.00 153 ALA A O 1
ATOM 1208 N N . GLN A 1 154 ? 12.387 5.109 13.626 1.00 55.44 154 GLN A N 1
ATOM 1209 C CA . GLN A 1 154 ? 12.857 4.675 14.949 1.00 55.44 154 GLN A CA 1
ATOM 1210 C C . GLN A 1 154 ? 11.700 4.304 15.877 1.00 55.44 154 GLN A C 1
ATOM 1212 O O . GLN A 1 154 ? 11.808 3.312 16.589 1.00 55.44 154 GLN A O 1
ATOM 1217 N N . LEU A 1 155 ? 10.593 5.051 15.836 1.00 50.72 155 LEU A N 1
ATOM 1218 C CA . LEU A 1 155 ? 9.388 4.744 16.617 1.00 50.72 155 LEU A CA 1
ATOM 1219 C C . LEU A 1 155 ? 8.684 3.462 16.146 1.00 50.72 155 LEU A C 1
ATOM 1221 O O . LEU A 1 155 ? 7.938 2.865 16.914 1.00 50.72 155 LEU A O 1
ATOM 1225 N N . VAL A 1 156 ? 8.936 3.036 14.904 1.00 49.75 156 VAL A N 1
ATOM 1226 C CA . VAL A 1 156 ? 8.337 1.841 14.282 1.00 49.75 156 VAL A CA 1
ATOM 1227 C C . VAL A 1 156 ? 9.373 0.707 14.092 1.00 49.75 156 VAL A C 1
ATOM 1229 O O . VAL A 1 156 ? 9.074 -0.310 13.481 1.00 49.75 156 VAL A O 1
ATOM 1232 N N . GLU A 1 157 ? 10.598 0.850 14.619 1.00 44.56 157 GLU A N 1
ATOM 1233 C CA . GLU A 1 157 ? 11.707 -0.129 14.532 1.00 44.56 157 GLU A CA 1
ATOM 1234 C C . GLU A 1 157 ? 12.034 -0.670 13.118 1.00 44.56 157 GLU A C 1
ATOM 1236 O O . GLU A 1 157 ? 12.529 -1.787 12.948 1.00 44.56 15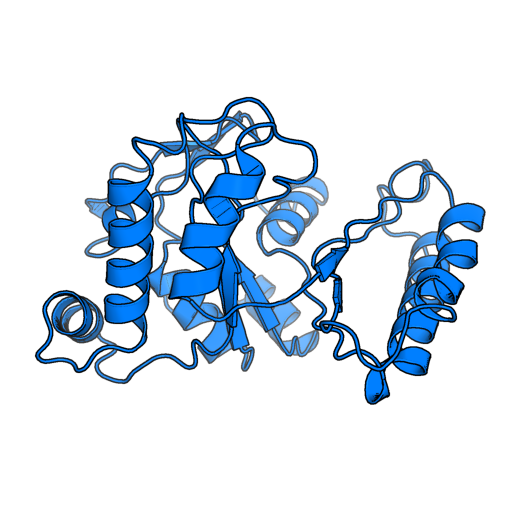7 GLU A O 1
ATOM 1241 N N . LEU A 1 158 ? 11.832 0.119 12.059 1.00 47.34 158 LEU A N 1
ATOM 1242 C CA . LEU A 1 158 ? 12.051 -0.359 10.689 1.00 47.34 158 LEU A CA 1
ATOM 1243 C C . LEU A 1 158 ? 13.436 -0.008 10.144 1.00 47.34 158 LEU A C 1
ATOM 1245 O O . LEU A 1 158 ? 13.803 1.157 9.995 1.00 47.34 158 LEU A O 1
ATOM 1249 N N . ARG A 1 159 ? 14.193 -1.039 9.746 1.00 47.03 159 ARG A N 1
ATOM 1250 C CA . ARG A 1 159 ? 15.451 -0.908 8.990 1.00 47.03 159 ARG A CA 1
ATOM 1251 C C . ARG A 1 159 ? 15.388 -1.706 7.693 1.00 47.03 159 ARG A C 1
ATOM 1253 O O . ARG A 1 159 ? 15.944 -2.797 7.594 1.00 47.03 159 ARG A O 1
ATOM 1260 N N . VAL A 1 160 ? 14.722 -1.142 6.690 1.00 51.03 160 VAL A N 1
ATOM 1261 C CA . VAL A 1 160 ? 14.629 -1.736 5.352 1.00 51.03 160 VAL A CA 1
ATOM 1262 C C . VAL A 1 160 ? 15.119 -0.731 4.317 1.00 51.03 160 VAL A C 1
ATOM 1264 O O . VAL A 1 160 ? 14.616 0.389 4.239 1.00 51.03 160 VAL A O 1
ATOM 1267 N N . LYS A 1 161 ? 16.102 -1.127 3.506 1.00 50.84 161 LYS A N 1
ATOM 1268 C CA . LYS A 1 161 ? 16.550 -0.318 2.367 1.00 50.84 161 LYS A CA 1
ATOM 1269 C C . LYS A 1 161 ? 15.600 -0.567 1.195 1.00 50.84 161 LYS A C 1
ATOM 1271 O O . LYS A 1 161 ? 15.619 -1.653 0.624 1.00 50.84 161 LYS A O 1
ATOM 1276 N N . LYS A 1 162 ? 14.772 0.419 0.839 1.00 56.81 162 LYS A N 1
ATOM 1277 C CA . LYS A 1 162 ? 13.949 0.364 -0.379 1.00 56.81 162 LYS A CA 1
ATOM 1278 C C . LYS A 1 162 ? 14.855 0.541 -1.604 1.00 56.81 162 LYS A C 1
ATOM 1280 O O . LYS A 1 162 ? 15.669 1.466 -1.626 1.00 56.81 162 LYS A O 1
ATOM 1285 N N . LEU A 1 163 ? 14.734 -0.336 -2.597 1.00 57.06 163 LEU A N 1
ATOM 1286 C CA . LEU A 1 163 ? 15.348 -0.158 -3.914 1.00 57.06 163 LEU A CA 1
ATOM 1287 C C . LEU A 1 163 ? 14.249 0.043 -4.958 1.00 57.06 163 LEU A C 1
ATOM 1289 O O . LEU A 1 163 ? 13.297 -0.733 -5.019 1.00 57.06 163 LEU A O 1
ATOM 1293 N N . LYS A 1 164 ? 14.448 1.065 -5.789 1.00 63.91 164 LYS A N 1
ATOM 1294 C CA . LYS A 1 164 ? 13.693 1.335 -7.008 1.00 63.91 164 LYS A CA 1
ATOM 1295 C C . LYS A 1 164 ? 14.657 1.266 -8.188 1.00 63.91 164 LYS A C 1
ATOM 1297 O O . LYS A 1 164 ? 15.729 1.869 -8.124 1.00 63.91 164 LYS A O 1
ATOM 1302 N N . THR A 1 165 ? 14.294 0.549 -9.247 1.00 64.88 165 THR A N 1
ATOM 1303 C CA . THR A 1 165 ? 15.080 0.532 -10.488 1.00 64.88 165 THR A CA 1
ATOM 1304 C C . THR A 1 165 ? 14.169 0.510 -11.709 1.00 64.88 165 THR A C 1
ATOM 1306 O O . THR A 1 165 ? 13.292 -0.341 -11.819 1.00 64.88 165 THR A O 1
ATOM 1309 N N . TYR A 1 166 ? 14.386 1.446 -12.633 1.00 65.19 166 TYR A N 1
ATOM 1310 C CA . TYR A 1 166 ? 13.676 1.490 -13.910 1.00 65.19 166 TYR A CA 1
ATOM 1311 C C . TYR A 1 166 ? 14.657 1.592 -15.069 1.00 65.19 166 TYR A C 1
ATOM 1313 O O . TYR A 1 166 ? 14.973 2.693 -15.529 1.00 65.19 166 TYR A O 1
ATOM 1321 N N . PRO A 1 167 ? 15.189 0.454 -15.523 1.00 73.62 167 PRO A N 1
ATOM 1322 C CA . PRO A 1 167 ? 16.118 0.442 -16.636 1.00 73.62 167 PRO A CA 1
ATOM 1323 C C . PRO A 1 167 ? 15.478 0.978 -17.912 1.00 73.62 167 PRO A C 1
ATOM 1325 O O . PRO A 1 167 ? 14.297 0.744 -18.201 1.00 73.62 167 PRO A O 1
ATOM 1328 N N . LEU A 1 168 ? 16.278 1.711 -18.679 1.00 75.44 168 LEU A N 1
ATOM 1329 C CA . LEU A 1 168 ? 15.860 2.291 -19.948 1.00 75.44 168 LEU A CA 1
ATOM 1330 C C . LEU A 1 168 ? 15.966 1.283 -21.098 1.00 75.44 168 LEU A C 1
ATOM 1332 O O . LEU A 1 168 ? 15.272 1.431 -22.098 1.00 75.44 168 LEU A O 1
ATOM 1336 N N . ASP A 1 169 ? 16.773 0.237 -20.946 1.00 81.62 169 ASP A N 1
ATOM 1337 C CA . ASP A 1 169 ? 16.889 -0.844 -21.917 1.00 81.62 169 ASP A CA 1
ATOM 1338 C C . ASP A 1 169 ? 17.160 -2.199 -21.243 1.00 81.62 169 ASP A C 1
ATOM 1340 O O . ASP A 1 169 ? 17.434 -2.306 -20.042 1.00 81.62 169 ASP A O 1
ATOM 1344 N N . VAL A 1 170 ? 17.052 -3.256 -22.045 1.00 82.19 170 VAL A N 1
ATOM 1345 C CA . VAL A 1 170 ? 17.217 -4.641 -21.596 1.00 82.19 170 VAL A CA 1
ATOM 1346 C C . VAL A 1 170 ? 18.641 -4.938 -21.124 1.00 82.19 170 VAL A C 1
ATOM 1348 O O . VAL A 1 170 ? 18.817 -5.712 -20.184 1.00 82.19 170 VAL A O 1
ATOM 1351 N N . GLN A 1 171 ? 19.666 -4.314 -21.712 1.00 85.62 171 GLN A N 1
ATOM 1352 C CA . GLN A 1 171 ? 21.054 -4.532 -21.286 1.00 85.62 171 GLN A CA 1
ATOM 1353 C C . GLN A 1 171 ? 21.276 -3.985 -19.875 1.00 85.62 171 GLN A C 1
ATOM 1355 O O . GLN A 1 171 ? 21.914 -4.633 -19.042 1.00 85.62 171 GLN A O 1
ATOM 1360 N N . GLN A 1 172 ? 20.691 -2.826 -19.581 1.00 84.81 172 GLN A N 1
ATOM 1361 C CA . GLN A 1 172 ? 20.692 -2.244 -18.251 1.00 84.81 172 GLN A CA 1
ATOM 1362 C C . GLN A 1 172 ? 19.873 -3.084 -17.261 1.00 84.81 172 GLN A C 1
ATOM 1364 O O . GLN A 1 172 ? 20.278 -3.221 -16.108 1.00 84.81 172 GLN A O 1
ATOM 1369 N N . MET A 1 173 ? 18.754 -3.686 -17.680 1.00 85.94 173 MET A N 1
ATOM 1370 C CA . MET A 1 173 ? 18.008 -4.578 -16.784 1.00 85.94 173 MET A CA 1
ATOM 1371 C C . MET A 1 173 ? 18.794 -5.850 -16.451 1.00 85.94 173 MET A C 1
ATOM 1373 O O . MET A 1 173 ? 18.884 -6.227 -15.285 1.00 85.94 173 MET A O 1
ATOM 1377 N N . PHE A 1 174 ? 19.455 -6.462 -17.435 1.00 86.25 174 PHE A N 1
ATOM 1378 C CA . PHE A 1 174 ? 20.323 -7.611 -17.178 1.00 86.25 174 PHE A CA 1
ATOM 1379 C C . PHE A 1 174 ? 21.512 -7.271 -16.280 1.00 86.25 174 PHE A C 1
ATOM 1381 O O . PHE A 1 174 ? 21.843 -8.053 -15.391 1.00 86.25 174 PHE A O 1
ATOM 1388 N N . SER A 1 175 ? 22.146 -6.109 -16.461 1.00 86.75 175 SER A N 1
ATOM 1389 C CA . SER A 1 175 ? 23.282 -5.724 -15.614 1.00 86.75 175 SER A CA 1
ATOM 1390 C C . SER A 1 175 ? 22.882 -5.523 -14.145 1.00 86.75 175 SER A C 1
ATOM 1392 O O . SER A 1 175 ? 23.693 -5.772 -13.250 1.00 86.75 175 SER A O 1
ATOM 1394 N N . ASN A 1 176 ? 21.614 -5.190 -13.874 1.00 87.19 176 ASN A N 1
ATOM 1395 C CA . ASN A 1 176 ? 21.083 -5.096 -12.514 1.00 87.19 176 ASN A CA 1
ATOM 1396 C C . ASN A 1 176 ? 20.965 -6.443 -11.789 1.00 87.19 176 ASN A C 1
ATOM 1398 O O . ASN A 1 176 ? 20.826 -6.435 -10.565 1.00 87.19 176 ASN A O 1
ATOM 1402 N N . ALA A 1 177 ? 21.059 -7.588 -12.476 1.00 87.62 177 ALA A N 1
ATOM 1403 C CA . ALA A 1 177 ? 21.061 -8.901 -11.820 1.00 87.62 177 ALA A CA 1
ATOM 1404 C C . ALA A 1 177 ? 22.174 -9.026 -10.759 1.00 87.62 177 ALA A C 1
ATOM 1406 O O . ALA A 1 177 ? 22.023 -9.750 -9.781 1.00 87.62 177 ALA A O 1
ATOM 1407 N N . HIS A 1 178 ? 23.251 -8.251 -10.908 1.00 88.38 178 HIS A N 1
ATOM 1408 C CA . HIS A 1 178 ? 24.407 -8.252 -10.010 1.00 88.38 178 HIS A CA 1
ATOM 1409 C C . HIS A 1 178 ? 24.394 -7.124 -8.968 1.00 88.38 178 HIS A C 1
ATOM 1411 O O . HIS A 1 178 ? 25.375 -6.934 -8.244 1.00 88.38 178 HIS A O 1
ATOM 1417 N N . VAL A 1 179 ? 23.309 -6.340 -8.874 1.00 85.00 179 VAL A N 1
ATOM 1418 C CA . VAL A 1 179 ? 23.284 -5.114 -8.052 1.00 85.00 179 VAL A CA 1
ATOM 1419 C C . VAL A 1 179 ? 23.515 -5.392 -6.559 1.00 85.00 179 VAL A C 1
ATOM 1421 O O . VAL A 1 179 ? 24.040 -4.539 -5.841 1.00 85.00 179 VAL A O 1
ATOM 1424 N N . PHE A 1 180 ? 23.178 -6.597 -6.087 1.00 83.75 180 PHE A N 1
ATOM 1425 C CA . PHE A 1 180 ? 23.312 -6.990 -4.682 1.00 83.75 180 PHE A CA 1
ATOM 1426 C C . PHE A 1 180 ? 24.520 -7.881 -4.371 1.00 83.75 180 PHE A C 1
ATOM 1428 O O . PHE A 1 180 ? 24.809 -8.090 -3.189 1.00 83.75 180 PHE A O 1
ATOM 1435 N N . ASP A 1 181 ? 25.283 -8.319 -5.374 1.00 88.00 181 ASP A N 1
ATOM 1436 C CA . ASP A 1 181 ? 26.361 -9.308 -5.205 1.00 88.00 181 ASP A CA 1
ATOM 1437 C C . ASP A 1 181 ? 27.456 -8.831 -4.241 1.00 88.00 181 ASP A C 1
ATOM 1439 O O . ASP A 1 181 ? 28.056 -9.620 -3.515 1.00 88.00 181 ASP A O 1
ATOM 1443 N N . LYS A 1 182 ? 27.691 -7.514 -4.190 1.00 85.69 182 LYS A N 1
ATOM 1444 C CA . LYS A 1 182 ? 28.690 -6.880 -3.310 1.00 85.69 182 LYS A CA 1
ATOM 1445 C C . LYS A 1 182 ? 28.085 -6.217 -2.069 1.00 85.69 182 LYS A C 1
ATOM 1447 O O . LYS A 1 182 ? 28.796 -5.537 -1.332 1.00 85.69 182 LYS A O 1
ATOM 1452 N N . THR A 1 183 ? 26.778 -6.359 -1.841 1.00 80.56 183 THR A N 1
ATOM 1453 C CA . THR A 1 183 ? 26.115 -5.737 -0.683 1.00 80.56 183 THR A CA 1
ATOM 1454 C C . THR A 1 183 ? 26.542 -6.443 0.607 1.00 80.56 183 THR A C 1
ATOM 1456 O O . THR A 1 183 ? 26.479 -7.672 0.637 1.00 80.56 183 THR A O 1
ATOM 1459 N N . PRO A 1 184 ? 26.939 -5.723 1.680 1.00 79.25 184 PRO A N 1
ATOM 1460 C CA . PRO A 1 184 ? 27.312 -6.331 2.959 1.00 79.25 184 PRO A CA 1
ATOM 1461 C C . PRO A 1 184 ? 26.191 -7.185 3.566 1.00 79.25 184 PRO A C 1
ATOM 1463 O O . PRO A 1 184 ? 25.038 -6.761 3.615 1.00 79.25 184 PRO A O 1
ATOM 1466 N N . ARG A 1 185 ? 26.535 -8.371 4.084 1.00 78.81 185 ARG A N 1
ATOM 1467 C CA . ARG A 1 185 ? 25.551 -9.337 4.622 1.00 78.81 185 ARG A CA 1
ATOM 1468 C C . ARG A 1 185 ? 25.127 -9.078 6.069 1.00 78.81 185 ARG A C 1
ATOM 1470 O O . ARG A 1 185 ? 24.150 -9.645 6.539 1.00 78.81 185 ARG A O 1
ATOM 1477 N N . ASN A 1 186 ? 25.846 -8.204 6.767 1.00 79.06 186 ASN A N 1
ATOM 1478 C CA . ASN A 1 186 ? 25.556 -7.777 8.138 1.00 79.06 186 ASN A CA 1
ATOM 1479 C C . ASN A 1 186 ? 24.693 -6.500 8.207 1.00 79.06 186 ASN A C 1
ATOM 1481 O O . ASN A 1 186 ? 24.447 -5.984 9.296 1.00 79.06 186 ASN A O 1
ATOM 1485 N N . GLY A 1 187 ? 24.279 -5.965 7.055 1.00 67.56 187 GLY A N 1
ATOM 1486 C CA . GLY A 1 187 ? 23.496 -4.739 6.948 1.00 67.56 187 GLY A CA 1
ATOM 1487 C C . GLY A 1 187 ? 21.978 -4.950 7.043 1.00 67.56 187 GLY A C 1
ATOM 1488 O O . GLY A 1 187 ? 21.500 -6.079 7.175 1.00 67.56 187 GLY A O 1
ATOM 1489 N N . PRO A 1 188 ? 21.197 -3.855 6.957 1.00 69.12 188 PRO A N 1
ATOM 1490 C CA . PRO A 1 188 ? 19.742 -3.935 6.869 1.00 69.12 188 PRO A CA 1
ATOM 1491 C C . PRO A 1 188 ? 19.312 -4.721 5.627 1.00 69.12 188 PRO A C 1
ATOM 1493 O O . PRO A 1 188 ? 19.965 -4.665 4.581 1.00 69.12 188 PRO A O 1
ATOM 1496 N N . LYS A 1 189 ? 18.187 -5.432 5.732 1.00 73.12 189 LYS A N 1
ATOM 1497 C CA . LYS A 1 189 ? 17.607 -6.155 4.595 1.00 73.12 189 LYS A CA 1
ATOM 1498 C C . LYS A 1 189 ? 17.075 -5.164 3.545 1.00 73.12 189 LYS A C 1
ATOM 1500 O O . LYS A 1 189 ? 16.785 -4.004 3.855 1.00 73.12 189 LYS A O 1
ATOM 1505 N N . ALA A 1 190 ? 16.975 -5.610 2.296 1.00 73.62 190 ALA A N 1
ATOM 1506 C CA . ALA A 1 190 ? 16.578 -4.774 1.167 1.00 73.62 190 ALA A CA 1
ATOM 1507 C C . ALA A 1 190 ? 15.182 -5.156 0.667 1.00 73.62 190 ALA A C 1
ATOM 1509 O O . ALA A 1 190 ? 14.900 -6.327 0.468 1.00 73.62 190 ALA A O 1
ATOM 1510 N N . PHE A 1 191 ? 14.324 -4.170 0.416 1.00 76.62 191 PHE A N 1
ATOM 1511 C CA . PHE A 1 191 ? 12.997 -4.366 -0.161 1.00 76.62 191 PHE A CA 1
ATOM 1512 C C . PHE A 1 191 ? 12.969 -3.793 -1.575 1.00 76.62 191 PHE A C 1
ATOM 1514 O O . PHE A 1 191 ? 13.118 -2.582 -1.750 1.00 76.62 191 PHE A O 1
ATOM 1521 N N . VAL A 1 192 ? 12.798 -4.652 -2.583 1.00 78.88 192 VAL A N 1
ATOM 1522 C CA . VAL A 1 192 ? 12.631 -4.210 -3.973 1.00 78.88 192 VAL A CA 1
ATOM 1523 C C . VAL A 1 192 ? 11.140 -3.991 -4.189 1.00 78.88 192 VAL A C 1
ATOM 1525 O O . VAL A 1 192 ? 10.397 -4.912 -4.519 1.00 78.88 192 VAL A O 1
ATOM 1528 N N . SER A 1 193 ? 10.690 -2.771 -3.902 1.00 74.25 193 SER A N 1
ATOM 1529 C CA . SER A 1 193 ? 9.262 -2.450 -3.882 1.00 74.25 193 SER A CA 1
ATOM 1530 C C . SER A 1 193 ? 8.696 -2.113 -5.255 1.00 74.25 193 SER A C 1
ATOM 1532 O O . SER A 1 193 ? 7.488 -2.225 -5.433 1.00 74.25 193 SER A O 1
ATOM 1534 N N . GLU A 1 194 ? 9.547 -1.652 -6.179 1.00 75.69 194 GLU A N 1
ATOM 1535 C CA . GLU A 1 194 ? 9.176 -1.220 -7.529 1.00 75.69 194 GLU A CA 1
ATOM 1536 C C . GLU A 1 194 ? 10.329 -1.492 -8.506 1.00 75.69 194 GLU A C 1
ATOM 1538 O O . GLU A 1 194 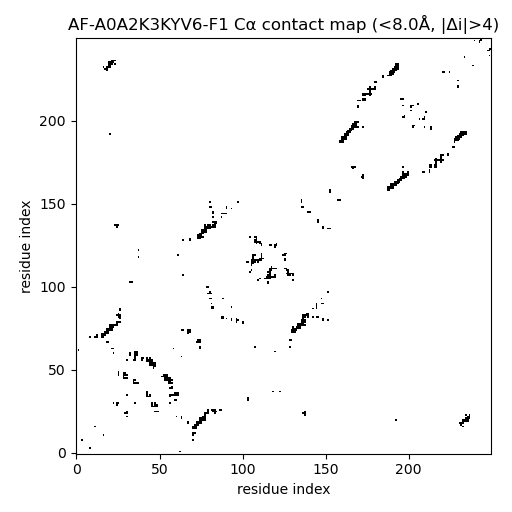? 11.467 -1.057 -8.292 1.00 75.69 194 GLU A O 1
ATOM 1543 N N . TYR A 1 195 ? 10.027 -2.198 -9.593 1.00 81.00 195 TYR A N 1
ATOM 1544 C CA . TYR A 1 195 ? 10.920 -2.382 -10.730 1.00 81.00 195 TYR A CA 1
ATOM 1545 C C . TYR A 1 195 ? 10.088 -2.610 -11.990 1.00 81.00 195 TYR A C 1
ATOM 1547 O O . TYR A 1 195 ? 9.043 -3.254 -11.937 1.00 81.00 195 TYR A O 1
ATOM 1555 N N . ALA A 1 196 ? 10.551 -2.072 -13.110 1.00 80.75 196 ALA A N 1
ATOM 1556 C CA . ALA A 1 196 ? 10.019 -2.372 -14.434 1.00 80.75 196 ALA A CA 1
ATOM 1557 C C . ALA A 1 196 ? 11.026 -1.902 -15.483 1.00 80.75 196 ALA A C 1
ATOM 1559 O O . ALA A 1 196 ? 11.658 -0.854 -15.318 1.00 80.75 196 ALA A O 1
ATOM 1560 N N . LEU A 1 197 ? 11.156 -2.629 -16.584 1.00 81.06 197 LEU A N 1
ATOM 1561 C CA . LEU A 1 197 ? 11.776 -2.070 -17.780 1.00 81.06 197 LEU A CA 1
ATOM 1562 C C . LEU A 1 197 ? 10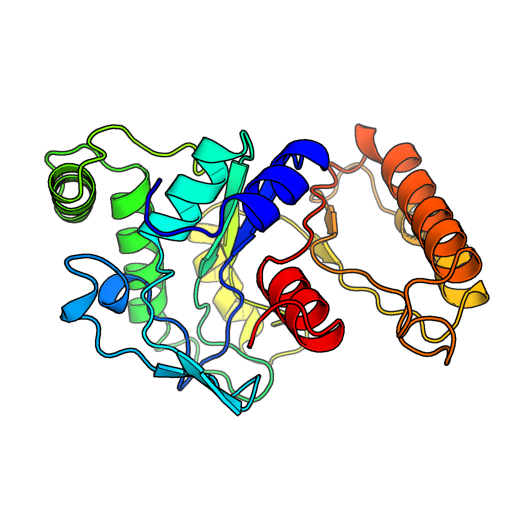.829 -1.002 -18.363 1.00 81.06 197 LEU A C 1
ATOM 1564 O O . LEU A 1 197 ? 9.657 -1.296 -18.570 1.00 81.06 197 LEU A O 1
ATOM 1568 N N . ILE A 1 198 ? 11.297 0.230 -18.628 1.00 73.75 198 ILE A N 1
ATOM 1569 C CA . ILE A 1 198 ? 10.400 1.328 -19.079 1.00 73.75 198 ILE A CA 1
ATOM 1570 C C . ILE A 1 198 ? 10.837 2.080 -20.343 1.00 73.75 198 ILE A C 1
ATOM 1572 O O . ILE A 1 198 ? 10.005 2.758 -20.950 1.00 73.75 198 ILE A O 1
ATOM 1576 N N . GLY A 1 199 ? 12.115 2.024 -20.731 1.00 64.06 199 GLY A N 1
ATOM 1577 C CA . GLY A 1 199 ? 12.655 2.911 -21.776 1.00 64.06 199 GLY A CA 1
ATOM 1578 C C . GLY A 1 199 ? 12.618 2.367 -23.209 1.00 64.06 199 GLY A C 1
ATOM 1579 O O . GLY A 1 199 ? 12.742 3.151 -24.149 1.00 64.06 199 GLY A O 1
ATOM 1580 N N . ASP A 1 200 ? 12.386 1.068 -23.408 1.00 60.56 200 ASP A N 1
ATOM 1581 C CA . ASP A 1 200 ? 12.271 0.484 -24.748 1.00 60.56 200 ASP A CA 1
ATOM 1582 C C . ASP A 1 200 ? 10.820 0.599 -25.268 1.00 60.56 200 ASP A C 1
ATOM 1584 O O . ASP A 1 200 ? 9.858 0.394 -24.522 1.00 60.56 200 ASP A O 1
ATOM 1588 N N . ARG A 1 201 ? 10.626 0.856 -26.573 1.00 55.50 201 ARG A N 1
ATOM 1589 C CA . ARG A 1 201 ? 9.305 0.748 -27.239 1.00 55.50 201 ARG A CA 1
ATOM 1590 C C . ARG A 1 201 ? 8.664 -0.628 -27.005 1.00 55.50 201 ARG A C 1
ATOM 1592 O O . ARG A 1 201 ? 7.444 -0.747 -27.068 1.00 55.50 201 ARG A O 1
ATOM 1599 N N . GLN A 1 202 ? 9.479 -1.639 -26.705 1.00 51.62 202 GLN A N 1
ATOM 1600 C CA . GLN A 1 202 ? 9.078 -2.999 -26.345 1.00 51.62 202 GLN A CA 1
ATOM 1601 C C . GLN A 1 202 ? 8.479 -3.139 -24.929 1.00 51.62 202 GLN A C 1
ATOM 1603 O O . GLN A 1 202 ? 7.731 -4.082 -24.671 1.00 51.62 202 GLN A O 1
ATOM 1608 N N . ALA A 1 203 ? 8.765 -2.223 -24.002 1.00 53.25 203 ALA A N 1
ATOM 1609 C CA . ALA A 1 203 ? 8.333 -2.329 -22.607 1.00 53.25 203 ALA A CA 1
ATOM 1610 C C . ALA A 1 203 ? 6.849 -1.984 -22.397 1.00 53.25 203 ALA A C 1
ATOM 1612 O O . ALA A 1 203 ? 6.181 -2.567 -21.548 1.00 53.25 203 ALA A O 1
ATOM 1613 N N . ARG A 1 204 ? 6.292 -1.085 -23.220 1.00 52.62 204 ARG A N 1
ATOM 1614 C CA . ARG A 1 204 ? 4.883 -0.658 -23.108 1.00 52.62 204 ARG A CA 1
ATOM 1615 C C . ARG A 1 204 ? 3.865 -1.771 -23.391 1.00 52.62 204 ARG A C 1
ATOM 1617 O O . ARG A 1 204 ? 2.712 -1.614 -23.009 1.00 52.62 204 ARG A O 1
ATOM 1624 N N . ASN A 1 205 ? 4.291 -2.868 -24.021 1.00 64.94 205 ASN A N 1
ATOM 1625 C CA . ASN A 1 205 ? 3.416 -3.952 -24.477 1.00 64.94 205 ASN A CA 1
ATOM 1626 C C . ASN A 1 205 ? 3.678 -5.301 -23.781 1.00 64.94 205 ASN A C 1
ATOM 1628 O O . ASN A 1 205 ? 3.124 -6.303 -24.222 1.00 64.94 205 ASN A O 1
ATOM 1632 N N . GLY A 1 206 ? 4.532 -5.364 -22.748 1.00 70.44 206 GLY A N 1
ATOM 1633 C CA . GLY A 1 206 ? 4.846 -6.632 -22.072 1.00 70.44 206 GLY A CA 1
ATOM 1634 C C . GLY A 1 206 ? 5.492 -7.662 -23.008 1.00 70.44 206 GLY A C 1
ATOM 1635 O O . GLY A 1 206 ? 4.975 -8.756 -23.211 1.00 70.44 206 GLY A O 1
ATOM 1636 N N . THR A 1 207 ? 6.606 -7.301 -23.645 1.00 80.75 207 THR A N 1
ATOM 1637 C CA . THR A 1 207 ? 7.289 -8.194 -24.595 1.00 80.75 207 THR A CA 1
ATOM 1638 C C . THR A 1 207 ? 8.029 -9.338 -23.907 1.00 80.75 207 THR A C 1
ATOM 1640 O O . THR A 1 207 ? 8.514 -9.201 -22.785 1.00 80.75 207 THR A O 1
ATOM 1643 N N . LEU A 1 208 ? 8.209 -10.449 -24.633 1.00 83.56 208 LEU A N 1
ATOM 1644 C CA . LEU A 1 208 ? 9.028 -11.579 -24.182 1.00 83.56 208 LEU A CA 1
ATOM 1645 C C . LEU A 1 208 ? 10.439 -11.133 -23.771 1.00 83.56 208 LEU A C 1
ATOM 1647 O O . LEU A 1 208 ? 10.950 -11.578 -22.752 1.00 83.56 208 LEU A O 1
ATOM 1651 N N . PHE A 1 209 ? 11.063 -10.240 -24.544 1.00 82.81 209 PHE A N 1
ATOM 1652 C CA . PHE A 1 209 ? 12.425 -9.786 -24.262 1.00 82.81 209 PHE A CA 1
ATOM 1653 C C . PHE A 1 209 ? 12.504 -8.950 -22.974 1.00 82.81 209 PHE A C 1
ATOM 1655 O O . PHE A 1 209 ? 13.407 -9.164 -22.166 1.00 82.81 209 PHE A O 1
ATOM 1662 N N . GLY A 1 210 ? 11.510 -8.087 -22.729 1.00 82.94 210 GLY A N 1
ATOM 1663 C CA . GLY A 1 210 ? 11.365 -7.376 -21.458 1.00 82.94 210 GLY A CA 1
ATOM 1664 C C . GLY A 1 210 ? 11.172 -8.332 -20.279 1.00 82.94 210 GLY A C 1
ATOM 1665 O O . GLY A 1 210 ? 11.952 -8.283 -19.330 1.00 82.94 210 GLY A O 1
ATOM 1666 N N . ALA A 1 211 ? 10.231 -9.274 -20.391 1.00 84.75 211 ALA A N 1
ATOM 1667 C CA . ALA A 1 211 ? 9.948 -10.252 -19.338 1.00 84.75 211 ALA A CA 1
ATOM 1668 C C . ALA A 1 211 ? 11.162 -11.137 -18.998 1.00 84.75 211 ALA A C 1
ATOM 1670 O O . ALA A 1 211 ? 11.435 -11.398 -17.829 1.00 84.75 211 ALA A O 1
ATOM 1671 N N . VAL A 1 212 ? 11.935 -11.571 -20.001 1.00 88.38 212 VAL A N 1
ATOM 1672 C CA . VAL A 1 212 ? 13.162 -12.357 -19.778 1.00 88.38 212 VAL A CA 1
ATOM 1673 C C . VAL A 1 212 ? 14.243 -11.516 -19.092 1.00 88.38 212 VAL A C 1
ATOM 1675 O O . VAL A 1 212 ? 14.952 -12.025 -18.224 1.00 88.38 212 VAL A O 1
ATOM 1678 N N . SER A 1 213 ? 14.359 -10.230 -19.433 1.00 87.06 213 SER A N 1
ATOM 1679 C CA . SER A 1 213 ? 15.300 -9.329 -18.757 1.00 87.06 213 SER A CA 1
ATOM 1680 C C . SER A 1 213 ? 14.939 -9.113 -17.286 1.00 87.06 213 SER A C 1
ATOM 1682 O O . SER A 1 213 ? 15.806 -9.177 -16.413 1.00 87.06 213 SER A O 1
ATOM 1684 N N . GLU A 1 214 ? 13.646 -8.954 -16.998 1.00 87.31 214 GLU A N 1
ATOM 1685 C CA . GLU A 1 214 ? 13.118 -8.834 -15.642 1.00 87.31 214 GLU A CA 1
ATOM 1686 C C . GLU A 1 214 ? 13.318 -10.125 -14.847 1.00 87.31 214 GLU A C 1
ATOM 1688 O O . GLU A 1 214 ? 13.776 -10.075 -13.707 1.00 87.31 214 GLU A O 1
ATOM 1693 N N . ALA A 1 215 ? 13.098 -11.288 -15.467 1.00 89.56 215 ALA A N 1
ATOM 1694 C CA . ALA A 1 215 ? 13.406 -12.581 -14.862 1.00 89.56 215 ALA A CA 1
ATOM 1695 C C . ALA A 1 215 ? 14.900 -12.718 -14.517 1.00 89.56 215 ALA A C 1
ATOM 1697 O O . ALA A 1 215 ? 15.234 -13.211 -13.441 1.00 89.56 215 ALA A O 1
ATOM 1698 N N . GLY A 1 216 ? 15.802 -12.233 -15.380 1.00 90.50 216 GLY A N 1
ATOM 1699 C CA . GLY A 1 216 ? 17.240 -12.187 -15.096 1.00 90.50 216 GLY A CA 1
ATOM 1700 C C . GLY A 1 216 ? 17.567 -11.371 -13.842 1.00 90.50 216 GLY A C 1
ATOM 1701 O O . GLY A 1 216 ? 18.321 -11.828 -12.981 1.00 90.50 216 GLY A O 1
ATOM 1702 N N . PHE A 1 217 ? 16.940 -10.202 -13.690 1.00 88.50 217 PHE A N 1
ATOM 1703 C CA . PHE A 1 217 ? 17.050 -9.396 -12.474 1.00 88.50 217 PHE A CA 1
ATOM 1704 C C . PHE A 1 217 ? 16.515 -10.135 -11.235 1.00 88.50 217 PHE A C 1
ATOM 1706 O O . PHE A 1 217 ? 17.190 -10.167 -10.204 1.00 88.50 217 PHE A O 1
ATOM 1713 N N . LEU A 1 218 ? 15.352 -10.788 -11.341 1.00 88.69 218 LEU A N 1
ATOM 1714 C CA . LEU A 1 218 ? 14.749 -11.557 -10.245 1.00 88.69 218 LEU A CA 1
ATOM 1715 C C . LEU A 1 218 ? 15.603 -12.754 -9.804 1.00 88.69 218 LEU A C 1
ATOM 1717 O O . LEU A 1 218 ? 15.712 -13.002 -8.604 1.00 88.69 218 LEU A O 1
ATOM 1721 N N . ILE A 1 219 ? 16.262 -13.456 -10.732 1.00 89.88 219 ILE A N 1
ATOM 1722 C CA . ILE A 1 219 ? 17.220 -14.529 -10.403 1.00 89.88 219 ILE A CA 1
ATOM 1723 C C . ILE A 1 219 ? 18.391 -13.971 -9.583 1.00 89.88 219 ILE A C 1
ATOM 1725 O O . ILE A 1 219 ? 18.840 -14.600 -8.620 1.00 89.88 219 ILE A O 1
ATOM 1729 N N . GLY A 1 220 ? 18.859 -12.766 -9.919 1.00 88.00 220 GLY A N 1
ATOM 1730 C CA . GLY A 1 220 ? 19.850 -12.037 -9.128 1.00 88.00 220 GLY A CA 1
ATOM 1731 C C . GLY A 1 220 ? 19.384 -11.779 -7.692 1.00 88.00 220 GLY A C 1
ATOM 1732 O O . GLY A 1 220 ? 20.127 -12.037 -6.739 1.00 88.00 220 GLY A O 1
ATOM 1733 N N . LEU A 1 221 ? 18.129 -11.349 -7.510 1.00 86.38 221 LEU A N 1
ATOM 1734 C CA . LEU A 1 221 ? 17.527 -11.190 -6.178 1.00 86.38 221 LEU A CA 1
ATOM 1735 C C . LEU A 1 221 ? 17.453 -12.527 -5.430 1.00 86.38 221 LEU A C 1
ATOM 1737 O O . LEU A 1 221 ? 17.847 -12.607 -4.267 1.00 86.38 221 LEU A O 1
ATOM 1741 N N . GLU A 1 222 ? 16.996 -13.593 -6.092 1.00 85.25 222 GLU A N 1
ATOM 1742 C CA . GLU A 1 222 ? 16.863 -14.914 -5.474 1.00 85.25 222 GLU A CA 1
ATOM 1743 C C . GLU A 1 222 ? 18.220 -15.477 -5.030 1.00 85.25 222 GLU A C 1
ATOM 1745 O O . GLU A 1 222 ? 18.346 -15.995 -3.919 1.00 85.25 222 GLU A O 1
ATOM 1750 N N . THR A 1 223 ? 19.258 -15.301 -5.847 1.00 86.00 223 THR A N 1
ATOM 1751 C CA . THR A 1 223 ? 20.635 -15.715 -5.527 1.00 86.00 223 THR A CA 1
ATOM 1752 C C . THR A 1 223 ? 21.150 -15.023 -4.262 1.00 86.00 223 THR A C 1
ATOM 1754 O O . THR A 1 223 ? 21.886 -15.612 -3.474 1.00 86.00 223 THR A O 1
ATOM 1757 N N . ASN A 1 224 ? 20.703 -13.792 -4.012 1.00 81.44 224 ASN A N 1
ATOM 1758 C CA . ASN A 1 224 ? 21.095 -12.996 -2.855 1.00 81.44 224 ASN A CA 1
ATOM 1759 C C . ASN A 1 224 ? 20.119 -13.140 -1.650 1.00 81.44 224 ASN A C 1
ATOM 1761 O O . ASN A 1 224 ? 20.298 -12.457 -0.640 1.00 81.44 224 ASN A O 1
ATOM 1765 N N . ARG A 1 225 ? 19.087 -14.007 -1.712 1.00 71.00 225 ARG A N 1
ATOM 1766 C CA . ARG A 1 225 ? 17.941 -14.017 -0.764 1.00 71.00 225 ARG A CA 1
ATOM 1767 C C . ARG A 1 225 ? 18.242 -14.445 0.675 1.00 71.00 225 ARG A C 1
ATOM 1769 O O . ARG A 1 225 ? 17.581 -13.997 1.609 1.00 71.00 225 ARG A O 1
ATOM 1776 N N . LEU A 1 226 ? 19.188 -15.369 0.863 1.00 53.28 226 LEU A N 1
ATOM 1777 C CA . LEU A 1 226 ? 19.552 -15.885 2.198 1.00 53.28 226 LEU A CA 1
ATOM 1778 C C . LEU A 1 226 ? 20.316 -14.828 3.005 1.00 53.28 226 LEU A C 1
ATOM 1780 O O . LEU A 1 226 ? 20.282 -14.778 4.232 1.00 53.28 226 LEU A O 1
ATOM 1784 N N . ASP A 1 227 ? 20.928 -13.924 2.263 1.00 49.97 227 ASP A N 1
ATOM 1785 C CA . ASP A 1 227 ? 21.832 -12.903 2.732 1.00 49.97 227 ASP A CA 1
ATOM 1786 C C . ASP A 1 227 ? 21.118 -11.549 2.884 1.00 49.97 227 ASP A C 1
ATOM 1788 O O . ASP A 1 227 ? 21.337 -10.813 3.852 1.00 49.97 227 ASP A O 1
ATOM 1792 N N . CYS A 1 228 ? 20.159 -11.269 1.998 1.00 41.06 228 CYS A N 1
ATOM 1793 C CA . CYS A 1 228 ? 19.255 -10.126 2.015 1.00 41.06 228 CYS A CA 1
ATOM 1794 C C . CYS A 1 228 ? 17.804 -10.624 1.876 1.00 41.06 228 CYS A C 1
ATOM 1796 O O . CYS A 1 228 ? 17.445 -11.184 0.852 1.00 41.06 228 CYS A O 1
ATOM 1798 N N . THR A 1 229 ? 16.938 -10.415 2.874 1.00 38.88 229 THR A N 1
ATOM 1799 C CA . THR A 1 229 ? 15.506 -10.714 2.736 1.00 38.88 229 THR A CA 1
ATOM 1800 C C . THR A 1 229 ? 14.900 -9.722 1.756 1.00 38.88 229 THR A C 1
ATOM 1802 O O . THR A 1 229 ? 14.666 -8.576 2.133 1.00 38.88 229 THR A O 1
ATOM 1805 N N . PHE A 1 230 ? 14.677 -10.162 0.519 1.00 46.91 230 PHE A N 1
ATOM 1806 C CA . PHE A 1 230 ? 13.956 -9.400 -0.488 1.00 46.91 230 PHE A CA 1
ATOM 1807 C C . PHE A 1 230 ? 12.467 -9.651 -0.335 1.00 46.91 230 PHE A C 1
ATOM 1809 O O . PHE A 1 230 ? 11.985 -10.765 -0.515 1.00 46.91 230 PHE A O 1
ATOM 1816 N N . ILE A 1 231 ? 11.739 -8.597 0.003 1.00 47.69 231 ILE A N 1
ATOM 1817 C CA . ILE A 1 231 ? 10.301 -8.555 -0.218 1.00 47.69 231 ILE A CA 1
ATOM 1818 C C . ILE A 1 231 ? 10.145 -8.047 -1.670 1.00 47.69 231 ILE A C 1
ATOM 1820 O O . ILE A 1 231 ? 10.905 -7.188 -2.125 1.00 47.69 231 ILE A O 1
ATOM 1824 N N . LEU A 1 232 ? 9.250 -8.645 -2.447 1.00 41.47 232 LEU A N 1
ATOM 1825 C CA . LEU A 1 232 ? 8.947 -8.195 -3.803 1.00 41.47 232 LEU A CA 1
ATOM 1826 C C . LEU A 1 232 ? 7.478 -7.826 -3.816 1.00 41.47 232 LEU A C 1
ATOM 1828 O O . LEU A 1 232 ? 6.638 -8.646 -3.449 1.00 41.47 232 LEU A O 1
ATOM 1832 N N . THR A 1 233 ? 7.172 -6.600 -4.211 1.00 42.94 233 THR A N 1
ATOM 1833 C CA . THR A 1 233 ? 5.786 -6.190 -4.416 1.00 42.94 233 THR A CA 1
ATOM 1834 C C . THR A 1 233 ? 5.635 -5.643 -5.810 1.00 42.94 233 THR A C 1
ATOM 1836 O O . THR A 1 233 ? 6.448 -4.839 -6.249 1.00 42.94 233 THR A O 1
ATOM 1839 N N . ILE A 1 234 ? 4.567 -6.047 -6.481 1.00 37.53 234 ILE A N 1
ATOM 1840 C CA . ILE A 1 234 ? 3.993 -5.238 -7.546 1.00 37.53 234 ILE A CA 1
ATOM 1841 C C . ILE A 1 234 ? 3.070 -4.258 -6.817 1.00 37.53 234 ILE A C 1
ATOM 1843 O O . ILE A 1 234 ? 2.212 -4.691 -6.043 1.00 37.53 234 ILE A O 1
ATOM 1847 N N . ALA A 1 235 ? 3.289 -2.948 -6.950 1.00 41.84 235 ALA A N 1
ATOM 1848 C CA . ALA A 1 235 ? 2.407 -1.987 -6.298 1.00 41.84 235 ALA A CA 1
ATOM 1849 C C . ALA A 1 235 ? 1.001 -2.103 -6.910 1.00 41.84 235 ALA A C 1
ATOM 1851 O O . ALA A 1 235 ? 0.855 -2.169 -8.131 1.00 41.84 235 ALA A O 1
ATOM 1852 N N . LEU A 1 236 ? -0.048 -2.097 -6.082 1.00 38.03 236 LEU A N 1
ATOM 1853 C CA . LEU A 1 236 ? -1.431 -2.166 -6.577 1.00 38.03 236 LEU A CA 1
ATOM 1854 C C . LEU A 1 236 ? -1.746 -0.996 -7.539 1.00 38.03 236 LEU A C 1
ATOM 1856 O O . LEU A 1 236 ? -2.493 -1.161 -8.500 1.00 38.03 236 LEU A O 1
ATOM 1860 N N . GLN A 1 237 ? -1.111 0.165 -7.335 1.00 39.62 237 GLN A N 1
ATOM 1861 C CA . GLN A 1 237 ? -1.195 1.317 -8.242 1.00 39.62 237 GLN A CA 1
ATOM 1862 C C . GLN A 1 237 ? -0.567 1.050 -9.618 1.00 39.62 237 GLN A C 1
ATOM 1864 O O . GLN A 1 237 ? -1.123 1.494 -10.621 1.00 39.62 237 GLN A O 1
ATOM 1869 N N . ASP A 1 238 ? 0.527 0.285 -9.689 1.00 33.44 238 ASP A N 1
ATOM 1870 C CA . ASP A 1 238 ? 1.131 -0.124 -10.963 1.00 33.44 238 ASP A CA 1
ATOM 1871 C C . ASP A 1 238 ? 0.227 -1.122 -11.689 1.00 33.44 238 ASP A C 1
ATOM 1873 O O . ASP A 1 238 ? 0.067 -1.036 -12.903 1.00 33.44 238 ASP A O 1
ATOM 1877 N N . ILE A 1 239 ? -0.447 -2.009 -10.951 1.00 35.31 239 ILE A N 1
ATOM 1878 C CA . ILE A 1 239 ? -1.439 -2.935 -11.509 1.00 35.31 239 ILE A CA 1
ATOM 1879 C C . ILE A 1 239 ? -2.639 -2.168 -12.072 1.00 35.31 239 ILE A C 1
ATOM 1881 O O . ILE A 1 239 ? -3.026 -2.426 -13.205 1.00 35.31 239 ILE A O 1
ATOM 1885 N N . ILE A 1 240 ? -3.188 -1.182 -11.355 1.00 33.75 240 ILE A N 1
ATOM 1886 C CA . ILE A 1 240 ? -4.302 -0.349 -11.847 1.00 33.75 240 ILE A CA 1
ATOM 1887 C C . ILE A 1 240 ? -3.870 0.493 -13.057 1.00 33.75 240 ILE A C 1
ATOM 1889 O O . ILE A 1 240 ? -4.620 0.603 -14.030 1.00 33.75 240 ILE A O 1
ATOM 1893 N N . ALA A 1 241 ? -2.657 1.054 -13.046 1.00 33.34 241 ALA A N 1
ATOM 1894 C CA . ALA A 1 241 ? -2.114 1.808 -14.173 1.00 33.34 241 ALA A CA 1
ATOM 1895 C C . ALA A 1 241 ? -1.869 0.918 -15.403 1.00 33.34 241 ALA A C 1
ATOM 1897 O O . ALA A 1 241 ? -2.186 1.327 -16.521 1.00 33.34 241 ALA A O 1
ATOM 1898 N N . VAL A 1 242 ? -1.359 -0.303 -15.217 1.00 32.06 242 VAL A N 1
ATOM 1899 C CA . VAL A 1 242 ? -1.202 -1.309 -16.281 1.00 32.06 242 VAL A CA 1
ATOM 1900 C C . VAL A 1 242 ? -2.571 -1.769 -16.786 1.00 32.06 242 VAL A C 1
ATOM 1902 O O . VAL A 1 242 ? -2.793 -1.744 -17.993 1.00 32.06 242 VAL A O 1
ATOM 1905 N N . MET A 1 243 ? -3.519 -2.079 -15.897 1.00 32.56 243 MET A N 1
ATOM 1906 C CA . MET A 1 243 ? -4.883 -2.517 -16.228 1.00 32.56 243 MET A CA 1
ATOM 1907 C C . MET A 1 243 ? -5.692 -1.439 -16.967 1.00 32.56 243 MET A C 1
ATOM 1909 O O . MET A 1 243 ? -6.406 -1.763 -17.915 1.00 32.56 243 MET A O 1
ATOM 1913 N N . ARG A 1 244 ? -5.544 -0.153 -16.618 1.00 37.22 244 ARG A N 1
ATOM 1914 C CA . ARG A 1 244 ? -6.111 0.961 -17.404 1.00 37.22 244 ARG A CA 1
ATOM 1915 C C . ARG A 1 244 ? -5.408 1.127 -18.754 1.00 37.22 244 ARG A C 1
ATOM 1917 O O . ARG A 1 244 ? -6.070 1.336 -19.766 1.00 37.22 244 ARG A O 1
ATOM 1924 N N . ARG A 1 245 ? -4.077 0.989 -18.809 1.00 37.00 245 ARG A N 1
ATOM 1925 C CA . ARG A 1 245 ? -3.296 1.127 -20.058 1.00 37.00 245 ARG A CA 1
ATOM 1926 C C . ARG A 1 245 ? -3.557 0.017 -21.077 1.00 37.00 245 ARG A C 1
ATOM 1928 O O . ARG A 1 245 ? -3.440 0.284 -22.269 1.00 37.00 245 ARG A O 1
ATOM 1935 N N . ILE A 1 246 ? -3.944 -1.181 -20.636 1.00 32.88 246 ILE A N 1
ATOM 1936 C CA . ILE A 1 246 ? -4.363 -2.291 -21.512 1.00 32.88 246 ILE A CA 1
ATOM 1937 C C . ILE A 1 246 ? -5.883 -2.322 -21.772 1.00 32.88 246 ILE A C 1
ATOM 1939 O O . ILE A 1 246 ? -6.384 -3.294 -22.330 1.00 32.88 246 ILE A O 1
ATOM 1943 N N . GLY A 1 247 ? -6.622 -1.271 -21.387 1.00 25.67 247 GLY A N 1
ATOM 1944 C CA . GLY A 1 247 ? -8.054 -1.122 -21.683 1.00 25.67 247 GLY A CA 1
ATOM 1945 C C . GLY A 1 247 ? -8.988 -2.016 -20.859 1.00 25.67 247 GLY A C 1
ATOM 1946 O O . GLY A 1 247 ? -10.121 -2.250 -21.266 1.00 25.67 247 GLY A O 1
ATOM 1947 N N . PHE A 1 248 ? -8.523 -2.533 -19.719 1.00 28.23 248 PHE A N 1
ATOM 1948 C CA . PHE A 1 248 ? -9.271 -3.474 -18.879 1.00 28.23 248 PHE A CA 1
ATOM 1949 C C . PHE A 1 248 ? -10.115 -2.806 -17.784 1.00 28.23 248 PHE A C 1
ATOM 1951 O O . PHE A 1 248 ? -11.027 -3.441 -17.257 1.00 28.23 248 PHE A O 1
ATOM 1958 N N . LEU A 1 249 ? -9.842 -1.547 -17.439 1.00 26.22 249 LEU A N 1
ATOM 1959 C CA . LEU A 1 249 ? -10.642 -0.715 -16.534 1.00 26.22 249 LEU A CA 1
ATOM 1960 C C . LEU A 1 249 ? -11.040 0.559 -17.285 1.00 26.22 249 LEU A C 1
ATOM 1962 O O . LEU A 1 249 ? -10.162 1.216 -17.846 1.00 26.22 249 LEU A O 1
ATOM 1966 N N . TYR A 1 250 ? -12.342 0.864 -17.306 1.00 35.28 250 TYR A N 1
ATOM 1967 C CA . TYR A 1 250 ? -12.871 2.134 -17.813 1.00 35.28 250 TYR A CA 1
ATOM 1968 C C . TYR A 1 250 ? -12.434 3.314 -16.932 1.00 35.28 250 TYR A C 1
ATOM 1970 O O . TYR A 1 250 ? -12.221 3.115 -15.708 1.00 35.28 250 TYR A O 1
#

Mean predicted aligned error: 8.66 Å

Organism: Trifolium pratense (NCBI:txid57577)

Nearest PDB structures (foldseek):
  3ug4-assembly1_E  TM=7.461E-01  e=1.249E-10  Thermotoga maritima
  3s2c-assembly2_J  TM=7.170E-01  e=5.929E-10  Thermotoga petrophila RKU-1
  2y2w-assembly1_C  TM=6.432E-01  e=2.352E-09  Bifidobacterium longum
  2c8n-assembly4_D  TM=7.498E-01  e=4.993E-08  Acetivibrio thermocellus
  2y2w-assembly2_E  TM=6.335E-01  e=8.276E-09  Bifidobacterium longum